Protein AF-A0A915LZH8-F1 (afdb_monomer_lite)

Secondary structure (DSSP, 8-state):
-----PPPPTHHHHHHHHHHHHHHHHHHHHHHHHH-TT--HHHHHHHHHHHHHHHHHHHHS--S---HHHHHHHHHHHHHHHHHHHHHHHHHHHHHHHHHTT--EEETTEEEEEPP--SS--SEEEETTT--EEEGGGGGG--SPPHHHHHTSTT-----SSS----GGGGTTB-TTT--B--SSS-TTT--EE-TTT--EE-TTT-----

Foldseek 3Di:
DDDDDDDDDPVVVLVVLVVVLVVVLVVQVVVVCVVPVPQDPLNSLVSSLVVLVVVLVVLVPPPDDDDVVSVVSNVSSVVVNVVSVVVNVVVVVCVQCVVFVVPFDADLNFGWTWDDPPDPDDIWTAGPQARDTDHPVCRNVDQDHRVNVLCPDPPDDFQPQFQDDDDCVNLVCAAPGNRDHADCPPPQQRDWDQDRRPNGTHTCVVDVPDD

Sequence (211 aa):
MTTTTQQPSSDYFNSEFEHFIQTQISGLILTERENNSELNKEQELIISIDFCKKFLIENSTKKEAESDEMEKRRSQVLAKLVELKLELETHRESLIIGDNTTNIKRIKYHEFVMQSARGTNVYCEVCLICGFRVHDKCIDQVQRQCVSTQIYKTDFSLSLQICPENSLRNQNFRCAECLANISFDEESDKIPRLCDYTGLFYCSRCHWNGK

Radius of gyration: 28.44 Å; chains: 1; bounding box: 61×36×97 Å

Organism: Meloidogyne javanica (NCBI:txid6303)

Structure (mmCIF, N/CA/C/O backbone):
data_AF-A0A915LZH8-F1
#
_entry.id   AF-A0A915LZH8-F1
#
loop_
_atom_site.group_PDB
_atom_site.id
_atom_site.type_symbol
_atom_site.label_atom_id
_atom_site.label_alt_id
_atom_site.label_comp_id
_atom_site.label_asym_id
_atom_site.label_entity_id
_atom_site.label_seq_id
_atom_site.pdbx_PDB_ins_code
_atom_site.Cartn_x
_atom_site.Cartn_y
_atom_site.Cartn_z
_atom_site.occupancy
_atom_site.B_iso_or_equiv
_atom_site.auth_seq_id
_atom_site.auth_comp_id
_atom_site.auth_asym_id
_atom_site.auth_atom_id
_atom_site.pdbx_PDB_model_num
ATOM 1 N N . MET A 1 1 ? 2.973 -8.446 69.598 1.00 36.97 1 MET A N 1
ATOM 2 C CA . MET A 1 1 ? 2.169 -9.108 68.550 1.00 36.97 1 MET A CA 1
ATOM 3 C C . MET A 1 1 ? 1.377 -8.027 67.838 1.00 36.97 1 MET A C 1
ATOM 5 O O . MET A 1 1 ? 0.269 -7.708 68.239 1.00 36.97 1 MET A O 1
ATOM 9 N N . THR A 1 2 ? 2.013 -7.362 66.881 1.00 31.27 2 THR A N 1
ATOM 10 C CA . THR A 1 2 ? 1.416 -6.286 66.086 1.00 31.27 2 THR A CA 1
ATOM 11 C C . THR A 1 2 ? 0.848 -6.902 64.818 1.00 31.27 2 THR A C 1
ATOM 13 O O . THR A 1 2 ? 1.592 -7.409 63.983 1.00 31.27 2 THR A O 1
ATOM 16 N N . THR A 1 3 ? -0.476 -6.917 64.719 1.00 34.94 3 THR A N 1
ATOM 17 C CA . THR A 1 3 ? -1.233 -7.313 63.532 1.00 34.94 3 THR A CA 1
ATOM 18 C C . THR A 1 3 ? -1.021 -6.283 62.427 1.00 34.94 3 THR A C 1
ATOM 20 O O . THR A 1 3 ? -1.513 -5.160 62.518 1.00 34.94 3 THR A O 1
ATOM 23 N N . THR A 1 4 ? -0.269 -6.658 61.395 1.00 30.78 4 THR A N 1
ATOM 24 C CA . THR A 1 4 ? -0.109 -5.864 60.174 1.00 30.78 4 THR A CA 1
ATOM 25 C C . THR A 1 4 ? -1.291 -6.139 59.252 1.00 30.78 4 THR A C 1
ATOM 27 O O . THR A 1 4 ? -1.376 -7.195 58.629 1.00 30.78 4 THR A O 1
ATOM 30 N N . THR A 1 5 ? -2.211 -5.184 59.179 1.00 39.81 5 THR A N 1
ATOM 31 C CA . THR A 1 5 ? -3.277 -5.130 58.178 1.00 39.81 5 THR A CA 1
ATOM 32 C C . THR A 1 5 ? -2.636 -4.899 56.807 1.00 39.81 5 THR A C 1
ATOM 34 O O . THR A 1 5 ? -2.116 -3.818 56.541 1.00 39.81 5 THR A O 1
ATOM 37 N N . GLN A 1 6 ? -2.613 -5.921 55.951 1.00 39.19 6 GLN A N 1
ATOM 38 C CA . GLN A 1 6 ? -2.197 -5.779 54.555 1.00 39.19 6 GLN A CA 1
ATOM 39 C C . GLN A 1 6 ? -3.318 -5.085 53.770 1.00 39.19 6 GLN A C 1
ATOM 41 O O . GLN A 1 6 ? -4.431 -5.602 53.687 1.00 39.19 6 GLN A O 1
ATOM 46 N N . GLN A 1 7 ? -3.032 -3.906 53.213 1.00 39.31 7 GLN A N 1
ATOM 47 C CA . GLN A 1 7 ? -3.870 -3.297 52.177 1.00 39.31 7 GLN A CA 1
ATOM 48 C C . GLN A 1 7 ? -3.759 -4.120 50.877 1.00 39.31 7 GLN A C 1
ATOM 50 O O . GLN A 1 7 ? -2.651 -4.550 50.543 1.00 39.31 7 GLN A O 1
ATOM 55 N N . PRO A 1 8 ? -4.860 -4.334 50.132 1.00 37.44 8 PRO A N 1
ATOM 56 C CA . PRO A 1 8 ? -4.812 -5.030 48.851 1.00 37.44 8 PRO A CA 1
ATOM 57 C C . PRO A 1 8 ? -4.097 -4.193 47.779 1.00 37.44 8 PRO A C 1
ATOM 59 O O . PRO A 1 8 ? -4.218 -2.968 47.742 1.00 37.44 8 PRO A O 1
ATOM 62 N N . SER A 1 9 ? -3.345 -4.876 46.916 1.00 41.62 9 SER A N 1
ATOM 63 C CA . SER A 1 9 ? -2.537 -4.324 45.825 1.00 41.62 9 SER A CA 1
ATOM 64 C C . SER A 1 9 ? -3.379 -3.747 44.673 1.00 41.62 9 SER A C 1
ATOM 66 O O . SER A 1 9 ? -4.489 -4.200 44.395 1.00 41.62 9 SER A O 1
ATOM 68 N N . SER A 1 10 ? -2.820 -2.755 43.969 1.00 49.34 10 SER A N 1
ATOM 69 C CA . SER A 1 10 ? -3.461 -1.966 42.902 1.00 49.34 10 SER A CA 1
ATOM 70 C C . SER A 1 10 ? -3.908 -2.755 41.665 1.00 49.34 10 SER A C 1
ATOM 72 O O . SER A 1 10 ? -4.756 -2.271 40.921 1.00 49.34 10 SER A O 1
ATOM 74 N N . ASP A 1 11 ? -3.382 -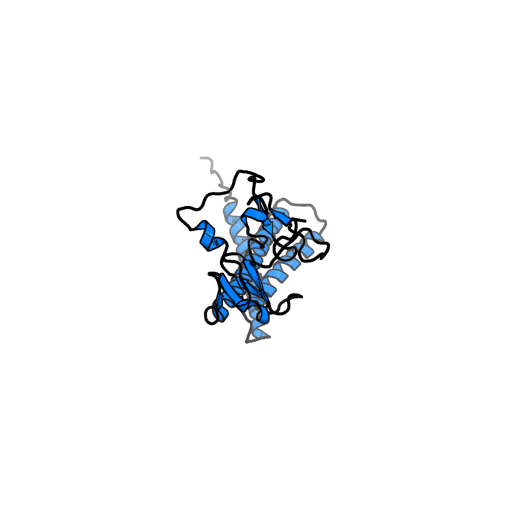3.961 41.446 1.00 51.84 11 ASP A N 1
ATOM 75 C CA . ASP A 1 11 ? -3.741 -4.794 40.288 1.00 51.84 11 ASP A CA 1
ATOM 76 C C . ASP A 1 11 ? -5.129 -5.435 40.415 1.00 51.84 11 ASP A C 1
ATOM 78 O O . ASP A 1 11 ? -5.765 -5.740 39.407 1.00 51.84 11 ASP A O 1
ATOM 82 N N . TYR A 1 12 ? -5.646 -5.582 41.639 1.00 43.75 12 TYR A N 1
ATOM 83 C CA . TYR A 1 12 ? -6.977 -6.146 41.881 1.00 43.75 12 TYR A CA 1
ATOM 84 C C . TYR A 1 12 ? -8.098 -5.236 41.339 1.00 43.75 12 TYR A C 1
ATOM 86 O O . TYR A 1 12 ? -9.072 -5.718 40.762 1.00 43.75 12 TYR A O 1
ATOM 94 N N . PHE A 1 13 ? -7.918 -3.913 41.441 1.00 43.44 13 PHE A N 1
ATOM 95 C CA . PHE A 1 13 ? -8.896 -2.912 40.993 1.00 43.44 13 PHE A CA 1
ATOM 96 C C . PHE A 1 13 ? -8.924 -2.709 39.470 1.00 43.44 13 PHE A C 1
ATOM 98 O O . PHE A 1 13 ? -9.960 -2.322 38.930 1.00 43.44 13 PHE A O 1
ATOM 105 N N . ASN A 1 14 ? -7.828 -3.008 38.759 1.00 56.41 14 ASN A N 1
ATOM 106 C CA . ASN A 1 14 ? -7.779 -2.889 37.297 1.00 56.41 14 ASN A CA 1
ATOM 107 C C . ASN A 1 14 ? -8.743 -3.870 36.603 1.00 56.41 14 ASN A C 1
ATOM 109 O O . ASN A 1 14 ? -9.345 -3.511 35.594 1.00 56.41 14 ASN A O 1
ATOM 113 N N . SER A 1 15 ? -8.967 -5.060 37.175 1.00 68.75 15 SER A N 1
ATOM 114 C CA . SER A 1 15 ? -9.860 -6.065 36.575 1.00 68.75 15 SER A CA 1
ATOM 115 C C . SER A 1 15 ? -11.356 -5.760 36.752 1.00 68.75 15 SER A C 1
ATOM 117 O O . SER A 1 15 ? -12.167 -6.132 35.905 1.00 68.75 15 SER A O 1
ATOM 119 N N . GLU A 1 16 ? -11.744 -5.054 37.821 1.00 79.06 16 GLU A N 1
ATOM 120 C CA . GLU A 1 16 ? -13.158 -4.804 38.134 1.00 79.06 16 GLU A CA 1
ATOM 121 C C . GLU A 1 16 ? -13.781 -3.793 37.162 1.00 79.06 16 GLU A C 1
ATOM 123 O O . GLU A 1 16 ? -14.896 -3.988 36.671 1.00 79.06 16 GLU A O 1
ATOM 128 N N . PHE A 1 17 ? -13.044 -2.729 36.827 1.00 82.25 17 PHE A N 1
ATOM 129 C CA . PHE A 1 17 ? -13.532 -1.726 35.884 1.00 82.25 17 PHE A CA 1
ATOM 130 C C . PHE A 1 17 ? -13.534 -2.237 34.438 1.00 82.25 17 PHE A C 1
ATOM 132 O O . PHE A 1 17 ? -14.485 -1.980 33.701 1.00 82.25 17 PHE A O 1
ATOM 139 N N . GLU A 1 18 ? -12.532 -3.020 34.034 1.00 79.38 18 GLU A N 1
ATOM 140 C CA . GLU A 1 18 ? -12.550 -3.698 32.732 1.00 79.38 18 GLU A CA 1
ATOM 141 C C . GLU A 1 18 ? -13.747 -4.649 32.609 1.00 79.38 18 GLU A C 1
ATOM 143 O O . GLU A 1 18 ? -14.466 -4.617 31.606 1.00 79.38 18 GLU A O 1
ATOM 148 N N . HIS A 1 19 ? -14.030 -5.428 33.657 1.00 83.88 19 HIS A N 1
ATOM 149 C CA . HIS A 1 19 ? -15.206 -6.292 33.707 1.00 83.88 19 HIS A CA 1
ATOM 150 C C . HIS A 1 19 ? -16.513 -5.488 33.623 1.00 83.88 19 HIS A C 1
ATOM 152 O O . HIS A 1 19 ? -17.452 -5.892 32.927 1.00 83.88 19 HIS A O 1
ATOM 158 N N . PHE A 1 20 ? -16.588 -4.331 34.288 1.00 87.44 20 PHE A N 1
ATOM 159 C CA . PHE A 1 20 ? -17.727 -3.419 34.171 1.00 87.44 20 PHE A CA 1
ATOM 160 C C . PHE A 1 20 ? -17.941 -2.968 32.720 1.00 87.44 20 PHE A C 1
ATOM 162 O O . PHE A 1 20 ? -19.051 -3.106 32.203 1.00 87.44 20 PHE A O 1
ATOM 169 N N . ILE A 1 21 ? -16.891 -2.498 32.039 1.00 85.75 21 ILE A N 1
ATOM 170 C CA . ILE A 1 21 ? -16.966 -2.074 30.632 1.00 85.75 21 ILE A CA 1
ATOM 171 C C . ILE A 1 21 ? -17.435 -3.230 29.743 1.00 85.75 21 ILE A C 1
ATOM 173 O O . ILE A 1 21 ? -18.365 -3.058 28.953 1.00 85.75 21 ILE A O 1
ATOM 177 N N . GLN A 1 22 ? -16.865 -4.423 29.921 1.00 85.88 22 GLN A N 1
ATOM 178 C CA . GLN A 1 22 ? -17.243 -5.607 29.150 1.00 85.88 22 GLN A CA 1
ATOM 179 C C . GLN A 1 22 ? -18.713 -5.996 29.371 1.00 85.88 22 GLN A C 1
ATOM 181 O O . GLN A 1 22 ? -19.413 -6.350 28.420 1.00 85.88 22 GLN A O 1
ATOM 186 N N . THR A 1 23 ? -19.202 -5.892 30.608 1.00 88.25 23 THR A N 1
ATOM 187 C CA . THR A 1 23 ? -20.597 -6.192 30.961 1.00 88.25 23 THR A CA 1
ATOM 188 C C . THR A 1 23 ? -21.561 -5.192 30.320 1.00 88.25 23 THR A C 1
ATOM 190 O O . THR A 1 23 ? -22.571 -5.602 29.750 1.00 88.25 23 THR A O 1
ATOM 193 N N . GLN A 1 24 ? -21.242 -3.892 30.355 1.00 89.81 24 GLN A N 1
ATOM 194 C CA . GLN A 1 24 ? -22.064 -2.849 29.726 1.00 89.81 24 GLN A CA 1
ATOM 195 C C . GLN A 1 24 ? -22.134 -3.022 28.205 1.00 89.81 24 GLN A C 1
ATOM 197 O O . GLN A 1 24 ? -23.223 -2.996 27.632 1.00 89.81 24 GLN A O 1
ATOM 202 N N . ILE A 1 25 ? -20.990 -3.266 27.560 1.00 89.00 25 ILE A N 1
ATOM 203 C CA . ILE A 1 25 ? -20.925 -3.536 26.118 1.00 89.00 25 ILE A CA 1
ATOM 204 C C . ILE A 1 25 ? -21.767 -4.770 25.768 1.00 89.00 25 ILE A C 1
ATOM 206 O O . ILE A 1 25 ? -22.584 -4.719 24.851 1.00 89.00 25 ILE A O 1
ATOM 210 N N . SER A 1 26 ? -21.623 -5.856 26.531 1.00 87.06 26 SER A N 1
ATOM 211 C CA . SER A 1 26 ? -22.375 -7.095 26.293 1.00 87.06 26 SER A CA 1
ATOM 212 C C . SER A 1 26 ? -23.885 -6.890 26.449 1.00 87.06 26 SER A C 1
ATOM 214 O O . SER A 1 26 ? -24.654 -7.392 25.634 1.00 87.06 26 SER A O 1
ATOM 216 N N . GLY A 1 27 ? -24.322 -6.116 27.448 1.00 86.94 27 GLY A N 1
ATOM 217 C CA . GLY A 1 27 ? -25.737 -5.778 27.634 1.00 86.94 27 GLY A CA 1
ATOM 218 C C . GLY A 1 27 ? -26.319 -4.970 26.470 1.00 86.94 27 GLY A C 1
ATOM 219 O O . GLY A 1 27 ? -27.422 -5.266 26.005 1.00 86.94 27 GLY A O 1
ATOM 220 N N . LEU A 1 28 ? -25.561 -3.998 25.947 1.00 87.94 28 LEU A N 1
ATOM 221 C CA . LEU A 1 28 ? -25.963 -3.218 24.770 1.00 87.94 28 LEU A CA 1
ATOM 222 C C . LEU A 1 28 ? -26.093 -4.099 23.525 1.00 87.94 28 LEU A C 1
ATOM 224 O O . LEU A 1 28 ? -27.087 -4.000 22.812 1.00 87.94 28 LEU A O 1
ATOM 228 N N . ILE A 1 29 ? -25.133 -4.999 23.294 1.00 87.38 29 ILE A N 1
ATOM 229 C CA . ILE A 1 29 ? -25.179 -5.941 22.166 1.00 87.38 29 ILE A CA 1
ATOM 230 C C . ILE A 1 29 ? -26.395 -6.870 22.274 1.00 87.38 29 ILE A C 1
ATOM 232 O O . ILE A 1 29 ? -27.069 -7.102 21.275 1.00 87.38 29 ILE A O 1
ATOM 236 N N . LEU A 1 30 ? -26.706 -7.384 23.469 1.00 85.88 30 LEU A N 1
ATOM 237 C CA . LEU A 1 30 ? -27.885 -8.233 23.680 1.00 85.88 30 LEU A CA 1
ATOM 238 C C . LEU A 1 30 ? -29.187 -7.489 23.369 1.00 85.88 30 LEU A C 1
ATOM 240 O O . LEU A 1 30 ? -30.030 -8.024 22.658 1.00 85.88 30 LEU A O 1
ATOM 244 N N . THR A 1 31 ? -29.308 -6.242 23.827 1.00 84.81 31 THR A N 1
ATOM 245 C CA . THR A 1 31 ? -30.488 -5.401 23.559 1.00 84.81 31 THR A CA 1
ATOM 246 C C . THR A 1 31 ? -30.649 -5.138 22.060 1.00 84.81 31 THR A C 1
ATOM 248 O O . THR A 1 31 ? -31.745 -5.216 21.512 1.00 84.81 31 THR A O 1
ATOM 251 N N . GLU A 1 32 ? -29.547 -4.867 21.360 1.00 84.00 32 GLU A N 1
ATOM 252 C CA . GLU A 1 32 ? -29.572 -4.664 19.910 1.00 84.00 32 GLU A CA 1
ATOM 253 C C . GLU A 1 32 ? -29.875 -5.953 19.138 1.00 84.00 32 GLU A C 1
ATOM 255 O O . GLU A 1 32 ? -30.559 -5.895 18.119 1.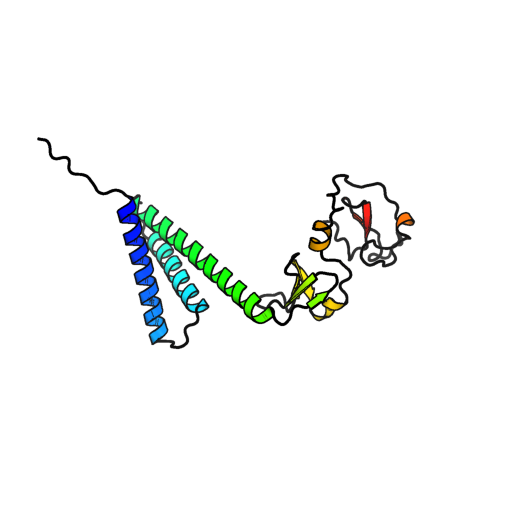00 84.00 32 GLU A O 1
ATOM 260 N N . ARG A 1 33 ? -29.455 -7.124 19.634 1.00 82.75 33 ARG A N 1
ATOM 261 C CA . ARG A 1 33 ? -29.828 -8.424 19.050 1.00 82.75 33 ARG A CA 1
ATOM 262 C C . ARG A 1 33 ? -31.311 -8.753 19.221 1.00 82.75 33 ARG A C 1
ATOM 264 O O . ARG A 1 33 ? -31.882 -9.400 18.347 1.00 82.75 33 ARG A O 1
ATOM 271 N N . GLU A 1 34 ? -31.938 -8.316 20.313 1.00 82.06 34 GLU A N 1
ATOM 272 C CA . GLU A 1 34 ? -33.393 -8.443 20.499 1.00 82.06 34 GLU A CA 1
ATOM 273 C C . GLU A 1 34 ? -34.168 -7.596 19.479 1.00 82.06 34 GLU A C 1
ATOM 275 O O . GLU A 1 34 ? -35.217 -8.022 18.996 1.00 82.06 34 GLU A O 1
ATOM 280 N N . ASN A 1 35 ? -33.626 -6.435 19.100 1.00 79.06 35 ASN A N 1
ATOM 281 C CA . ASN A 1 35 ? -34.214 -5.557 18.086 1.00 79.06 35 ASN A CA 1
ATOM 282 C C . ASN A 1 35 ? -33.859 -5.969 16.644 1.00 79.06 35 ASN A C 1
ATOM 284 O O . ASN A 1 35 ? -34.651 -5.738 15.732 1.00 79.06 35 ASN A O 1
ATOM 288 N N . ASN A 1 36 ? -32.687 -6.575 16.432 1.00 80.00 36 ASN A N 1
ATOM 289 C CA . ASN A 1 36 ? -32.162 -7.002 15.136 1.00 80.00 36 ASN A CA 1
ATOM 290 C C . ASN A 1 36 ? -31.510 -8.389 15.249 1.00 80.00 36 ASN A C 1
ATOM 292 O O . ASN A 1 36 ? -30.336 -8.525 15.597 1.00 80.00 36 ASN A O 1
ATOM 296 N N . SER A 1 37 ? -32.251 -9.432 14.879 1.00 72.69 37 SER A N 1
ATOM 297 C CA . SER A 1 37 ? -31.814 -10.831 14.994 1.00 72.69 37 SER A CA 1
ATOM 298 C C . SER A 1 37 ? -30.651 -11.235 14.067 1.00 72.69 37 SER A C 1
ATOM 300 O O . SER A 1 37 ? -30.053 -12.286 14.278 1.00 72.69 37 SER A O 1
ATOM 302 N N . GLU A 1 38 ? -30.294 -10.409 13.078 1.00 78.44 38 GLU A N 1
ATOM 303 C CA . GLU A 1 38 ? -29.151 -10.610 12.164 1.00 78.44 38 GLU A CA 1
ATOM 304 C C . GLU A 1 38 ? -28.008 -9.609 12.418 1.00 78.44 38 GLU A C 1
ATOM 306 O O . GLU A 1 38 ? -27.427 -9.045 11.490 1.00 78.44 38 GLU A O 1
ATOM 311 N N . LEU A 1 39 ? -27.687 -9.342 13.685 1.00 80.75 39 LEU A N 1
ATOM 312 C CA . LEU A 1 39 ? -26.583 -8.448 14.027 1.00 80.75 39 LEU A CA 1
ATOM 313 C C . LEU A 1 39 ? -25.235 -9.070 13.617 1.00 80.75 39 LEU A C 1
ATOM 315 O O . LEU A 1 39 ? -24.843 -10.128 14.111 1.00 80.75 39 LEU A O 1
ATOM 319 N N . ASN A 1 40 ? -24.524 -8.416 12.700 1.00 84.75 40 ASN A N 1
ATOM 320 C CA . ASN A 1 40 ? -23.240 -8.896 12.194 1.00 84.75 40 ASN A CA 1
ATOM 321 C C . ASN A 1 40 ? -22.077 -8.468 13.111 1.00 84.75 40 ASN A C 1
ATOM 323 O O . ASN A 1 40 ? -22.157 -7.440 13.788 1.00 84.75 40 ASN A O 1
ATOM 327 N N . LYS A 1 41 ? -20.947 -9.191 13.079 1.00 84.88 41 LYS A N 1
ATOM 328 C CA . LYS A 1 41 ? -19.769 -8.893 13.922 1.00 84.88 41 LYS A CA 1
ATOM 329 C C . LYS A 1 41 ? -19.253 -7.456 13.729 1.00 84.88 41 LYS A C 1
ATOM 331 O O . LYS A 1 41 ? -18.877 -6.800 14.697 1.00 84.88 41 LYS A O 1
ATOM 336 N N . GLU A 1 42 ? -19.284 -6.929 12.499 1.00 87.06 42 GLU A N 1
ATOM 337 C CA . GLU A 1 42 ? -18.942 -5.522 12.221 1.00 87.06 42 GLU A CA 1
ATOM 338 C C . GLU A 1 42 ? -19.846 -4.543 12.999 1.00 87.06 42 GLU A C 1
ATOM 340 O O . GLU A 1 42 ? -19.360 -3.548 13.535 1.00 87.06 42 GLU A O 1
ATOM 345 N N . GLN A 1 43 ? -21.146 -4.833 13.111 1.00 85.50 43 GLN A N 1
ATOM 346 C CA . GLN A 1 43 ? -22.104 -3.981 13.822 1.00 85.50 43 GLN A CA 1
ATOM 347 C C . GLN A 1 43 ? -21.888 -4.028 15.340 1.00 85.50 43 GLN A C 1
ATOM 349 O O . GLN A 1 43 ? -21.932 -2.985 15.990 1.00 85.50 43 GLN A O 1
ATOM 354 N N . GLU A 1 44 ? -21.569 -5.197 15.901 1.00 89.31 44 GLU A N 1
ATOM 355 C CA . GLU A 1 44 ? -21.235 -5.350 17.327 1.00 89.31 44 GLU A CA 1
ATOM 356 C C . GLU A 1 44 ? -20.010 -4.518 17.726 1.00 89.31 44 GLU A C 1
ATOM 358 O O . GLU A 1 44 ? -20.015 -3.826 18.751 1.00 89.31 44 GLU A O 1
ATOM 363 N N . LEU A 1 45 ? -18.974 -4.527 16.884 1.00 89.81 45 LEU A N 1
ATOM 364 C CA . LEU A 1 45 ? -17.772 -3.721 17.091 1.00 89.81 45 LEU A CA 1
ATOM 365 C C . LEU A 1 45 ? -18.080 -2.220 17.011 1.00 89.81 45 LEU A C 1
ATOM 367 O O . LEU A 1 45 ? -17.583 -1.452 17.834 1.00 89.81 45 LEU A O 1
ATOM 371 N N . ILE A 1 46 ? -18.939 -1.792 16.079 1.00 89.94 46 ILE A N 1
ATOM 372 C CA . ILE A 1 46 ? -19.369 -0.387 15.969 1.00 89.94 46 ILE A CA 1
ATOM 373 C C . ILE A 1 46 ? -20.129 0.058 17.226 1.00 89.94 46 ILE A C 1
ATOM 375 O O . ILE A 1 46 ? -19.809 1.113 17.778 1.00 89.94 46 ILE A O 1
ATOM 379 N N . ILE A 1 47 ? -21.073 -0.752 17.716 1.00 90.81 47 ILE A N 1
ATOM 380 C CA . ILE A 1 47 ? -21.826 -0.474 18.953 1.00 90.81 47 ILE A CA 1
ATOM 381 C C . ILE A 1 47 ? -20.866 -0.326 20.140 1.00 90.81 47 ILE A C 1
ATOM 383 O O . ILE A 1 47 ? -20.952 0.639 20.904 1.00 90.81 47 ILE A O 1
ATOM 387 N N . SER A 1 48 ? -19.905 -1.244 20.256 1.00 90.81 48 SER A N 1
ATOM 388 C CA . SER A 1 48 ? -18.891 -1.238 21.317 1.00 90.81 48 SER A CA 1
ATOM 389 C C . SER A 1 48 ? -18.014 0.021 21.267 1.00 90.81 48 SER A C 1
ATOM 391 O O . SER A 1 48 ? -17.774 0.670 22.287 1.00 90.81 48 SER A O 1
ATOM 393 N N . ILE A 1 49 ? -17.576 0.418 20.069 1.00 91.81 49 ILE A N 1
ATOM 394 C CA . ILE A 1 49 ? -16.790 1.639 19.840 1.00 91.81 49 ILE A CA 1
ATOM 395 C C . ILE A 1 49 ? -17.589 2.887 20.223 1.00 91.81 49 ILE A C 1
ATOM 397 O O . ILE A 1 49 ? -17.046 3.807 20.844 1.00 91.81 49 ILE A O 1
ATOM 401 N N . ASP A 1 50 ? -18.864 2.946 19.848 1.00 91.81 50 ASP A N 1
ATOM 402 C CA . ASP A 1 50 ? -19.709 4.101 20.133 1.00 91.81 50 ASP A CA 1
ATOM 403 C C . ASP A 1 50 ? -20.031 4.227 21.623 1.00 91.81 50 ASP A C 1
ATOM 405 O O . ASP A 1 50 ? -20.062 5.350 22.133 1.00 91.81 50 ASP A O 1
ATOM 409 N N . PHE A 1 51 ? -20.158 3.113 22.349 1.00 92.75 51 PHE A N 1
ATOM 410 C CA . PHE A 1 51 ? -20.207 3.127 23.811 1.00 92.75 51 PHE A CA 1
ATOM 411 C C . PHE A 1 51 ? -18.947 3.767 24.412 1.00 92.75 51 PHE A C 1
ATOM 413 O O . PHE A 1 51 ? -19.051 4.729 25.176 1.00 92.75 51 PHE A O 1
ATOM 420 N N . CYS A 1 52 ? -17.753 3.305 24.022 1.00 90.75 52 CYS A N 1
ATOM 421 C CA . CYS A 1 52 ? -16.495 3.852 24.539 1.00 90.75 52 CYS A CA 1
ATOM 422 C C . CYS A 1 52 ? -16.339 5.352 24.231 1.00 90.75 52 CYS A C 1
ATOM 424 O O . CYS A 1 52 ? -15.919 6.121 25.097 1.00 90.75 52 CYS A O 1
ATOM 426 N N . LYS A 1 53 ? -16.714 5.801 23.024 1.00 91.62 53 LYS A N 1
ATOM 427 C CA . LYS A 1 53 ? -16.703 7.232 22.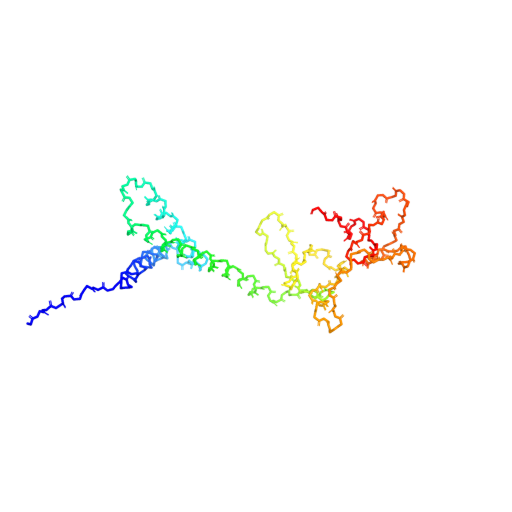667 1.00 91.62 53 LYS A CA 1
ATOM 428 C C . LYS A 1 53 ? -17.658 8.047 23.539 1.00 91.62 53 LYS A C 1
ATOM 430 O O . LYS A 1 53 ? -17.248 9.083 24.058 1.00 91.62 53 LYS A O 1
ATOM 435 N N . LYS A 1 54 ? -18.908 7.595 23.699 1.00 90.69 54 LYS A N 1
ATOM 436 C CA . LYS A 1 54 ? -19.915 8.278 24.530 1.00 90.69 54 LYS A CA 1
ATOM 437 C C . LYS A 1 54 ? -19.435 8.399 25.972 1.00 90.69 54 LYS A C 1
ATOM 439 O O . LYS A 1 54 ? -19.435 9.501 26.514 1.00 90.69 54 LYS A O 1
ATOM 444 N N . PHE A 1 55 ? -18.905 7.312 26.535 1.00 88.38 55 PHE A N 1
ATOM 445 C CA . PHE A 1 55 ? -18.350 7.304 27.885 1.00 88.38 55 PHE A CA 1
ATOM 446 C C . PHE A 1 55 ? -17.230 8.341 28.056 1.00 88.38 55 PHE A C 1
ATOM 448 O O . PHE A 1 55 ? -17.218 9.092 29.030 1.00 88.38 55 PHE A O 1
ATOM 455 N N . LEU A 1 56 ? -16.295 8.432 27.106 1.00 87.75 56 LEU A N 1
ATOM 456 C CA . LEU A 1 56 ? -15.208 9.414 27.174 1.00 87.75 56 LEU A CA 1
ATOM 457 C C . LEU A 1 56 ? -15.712 10.859 27.069 1.00 87.75 56 LEU A C 1
ATOM 459 O O . LEU A 1 56 ? -15.195 11.730 27.769 1.00 87.75 56 LEU A O 1
ATOM 463 N N . ILE A 1 57 ? -16.724 11.118 26.236 1.00 87.12 57 ILE A N 1
ATOM 464 C CA . ILE A 1 57 ? -17.312 12.455 26.072 1.00 87.12 57 ILE A CA 1
ATOM 465 C C . ILE A 1 57 ? -18.043 12.878 27.350 1.00 87.12 57 ILE A C 1
ATOM 467 O O . ILE A 1 57 ? -17.748 13.942 27.893 1.00 87.12 57 ILE A O 1
ATOM 471 N N . GLU A 1 58 ? -18.928 12.038 27.882 1.00 84.56 58 GLU A N 1
ATOM 472 C CA . GLU A 1 58 ? -19.722 12.342 29.082 1.00 84.56 58 GLU A CA 1
ATOM 473 C C . GLU A 1 58 ? -18.853 12.581 30.324 1.00 84.56 58 GLU A C 1
ATOM 475 O O . GLU A 1 58 ? -19.168 13.432 31.162 1.00 84.56 58 GLU A O 1
ATOM 480 N N . ASN A 1 59 ? -17.729 11.868 30.433 1.00 75.94 59 ASN A N 1
ATOM 481 C CA . ASN A 1 59 ? -16.766 12.053 31.519 1.00 75.94 59 ASN A CA 1
ATOM 482 C C . ASN A 1 59 ? -15.759 13.188 31.254 1.00 75.94 59 ASN A C 1
ATOM 484 O O . ASN A 1 59 ? -15.053 13.598 32.169 1.00 75.94 59 ASN A O 1
ATOM 488 N N . SER A 1 60 ? -15.698 13.738 30.035 1.00 72.69 60 SER A N 1
ATOM 489 C CA . SER A 1 60 ? -14.916 14.947 29.727 1.00 72.69 60 SER A CA 1
ATOM 490 C C . SER A 1 60 ? -15.630 16.246 30.095 1.00 72.69 60 SER A C 1
ATOM 492 O O . SER A 1 60 ? -14.979 17.236 30.417 1.00 72.69 60 SER A O 1
ATOM 494 N N . THR A 1 61 ? -16.963 16.240 30.086 1.00 66.06 61 THR A N 1
ATOM 495 C CA . THR A 1 61 ? -17.788 17.426 30.352 1.00 66.06 61 THR A CA 1
ATOM 496 C C . THR A 1 61 ? -18.042 17.681 31.838 1.00 66.06 61 THR A C 1
ATOM 498 O O . THR A 1 61 ? -18.437 18.786 32.212 1.00 66.06 61 THR A O 1
ATOM 501 N N . LYS A 1 62 ? -17.806 16.686 32.700 1.00 64.25 62 LYS A N 1
ATOM 502 C CA . LYS A 1 62 ? -17.948 16.811 34.156 1.00 64.25 62 LYS A CA 1
ATOM 503 C C . LYS A 1 62 ? -16.689 17.467 34.736 1.00 64.25 62 LYS A C 1
ATOM 505 O O . LYS A 1 62 ? -15.715 16.792 35.036 1.00 64.25 62 LYS A O 1
ATOM 510 N N . LYS A 1 63 ? -16.714 18.799 34.866 1.00 52.78 63 LYS A N 1
ATOM 511 C CA . LYS A 1 63 ? -15.687 19.638 35.524 1.00 52.78 63 LYS A CA 1
ATOM 512 C C . LYS A 1 63 ? -15.672 19.470 37.056 1.00 52.78 63 LYS A C 1
ATOM 514 O O . LYS A 1 63 ? -15.683 20.459 37.786 1.00 52.78 63 LYS A O 1
ATOM 519 N N . GLU A 1 64 ? -15.698 18.245 37.559 1.00 53.72 64 GLU A N 1
ATOM 520 C CA . GLU A 1 64 ? -15.478 17.982 38.984 1.00 53.72 64 GLU A CA 1
ATOM 521 C C . GLU A 1 64 ? -14.074 17.406 39.159 1.00 53.72 64 GLU A C 1
ATOM 523 O O . GLU A 1 64 ? -13.598 16.684 38.288 1.00 53.72 64 GLU A O 1
ATOM 528 N N . ALA A 1 65 ? -13.406 17.828 40.238 1.00 52.28 65 ALA A N 1
ATOM 529 C CA . ALA A 1 65 ? -11.977 17.673 40.509 1.00 52.28 65 ALA A CA 1
ATOM 530 C C . ALA A 1 65 ? -11.368 16.379 39.938 1.00 52.28 65 ALA A C 1
ATOM 532 O O . ALA A 1 65 ? -11.817 15.282 40.267 1.00 52.28 65 ALA A O 1
ATOM 533 N N . GLU A 1 66 ? -10.338 16.532 39.099 1.00 56.78 66 GL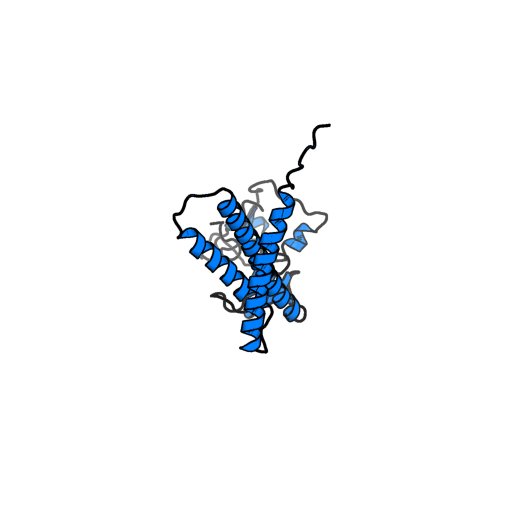U A N 1
ATOM 534 C CA . GLU A 1 66 ? -9.530 15.443 38.545 1.00 56.78 66 GLU A CA 1
ATOM 535 C C . GLU A 1 66 ? -8.973 14.586 39.689 1.00 56.78 66 GLU A C 1
ATOM 537 O O . GLU A 1 66 ? -7.964 14.907 40.307 1.00 56.78 66 GLU A O 1
ATOM 542 N N . SER A 1 67 ? -9.686 13.512 40.024 1.00 66.69 67 SER A N 1
ATOM 543 C CA . SER A 1 67 ? -9.148 12.450 40.867 1.00 66.69 67 SER A CA 1
ATOM 544 C C . SER A 1 67 ? -8.312 11.522 39.990 1.00 66.69 67 SER A C 1
ATOM 546 O O . SER A 1 67 ? -8.778 11.134 38.914 1.00 66.69 67 SER A O 1
ATOM 548 N N . ASP A 1 68 ? -7.138 11.111 40.471 1.00 75.62 68 ASP A N 1
ATOM 549 C CA . ASP A 1 68 ? -6.249 10.148 39.798 1.00 75.62 68 ASP A CA 1
ATOM 550 C C . ASP A 1 68 ? -6.998 8.884 39.322 1.00 75.62 68 ASP A C 1
ATOM 552 O O . ASP A 1 68 ? -6.674 8.284 38.299 1.00 75.62 68 ASP A O 1
ATOM 556 N N . GLU A 1 69 ? -8.055 8.487 40.035 1.00 79.00 69 GLU A N 1
ATOM 557 C CA . GLU A 1 69 ? -8.909 7.348 39.688 1.00 79.00 69 GLU A CA 1
ATOM 558 C C . GLU A 1 69 ? -9.762 7.574 38.430 1.00 79.00 69 GLU A C 1
ATOM 560 O O . GLU A 1 69 ? -9.975 6.652 37.639 1.00 79.00 69 GLU A O 1
ATOM 565 N N . MET A 1 70 ? -10.240 8.797 38.195 1.00 78.25 70 MET A N 1
ATOM 566 C CA . MET A 1 70 ? -10.991 9.121 36.980 1.00 78.25 70 MET A CA 1
ATOM 567 C C . MET A 1 70 ? -10.078 9.117 35.753 1.00 78.25 70 MET A C 1
ATOM 569 O O . MET A 1 70 ? -10.478 8.634 34.691 1.00 78.25 70 MET A O 1
ATOM 573 N N . GLU A 1 71 ? -8.845 9.601 35.894 1.00 81.69 71 GLU A N 1
ATOM 574 C CA . GLU A 1 71 ? -7.858 9.578 34.816 1.00 81.69 71 GLU A CA 1
ATOM 575 C C . GLU A 1 71 ? -7.462 8.142 34.441 1.00 81.69 71 GLU A C 1
ATOM 577 O O . GLU A 1 71 ? -7.470 7.790 33.256 1.00 81.69 71 GLU A O 1
ATOM 582 N N . LYS A 1 72 ? -7.254 7.262 35.433 1.00 83.19 72 LYS A N 1
ATOM 583 C CA . LYS A 1 72 ? -7.034 5.822 35.198 1.00 83.19 72 LYS A CA 1
ATOM 584 C C . LYS A 1 72 ? -8.185 5.175 34.427 1.00 83.19 72 LYS A C 1
ATOM 586 O O . LYS A 1 72 ? -7.941 4.498 33.428 1.00 83.19 72 LYS A O 1
ATOM 591 N N . ARG A 1 73 ? -9.439 5.435 34.820 1.00 84.88 73 ARG A N 1
ATOM 592 C CA . ARG A 1 73 ? -10.626 4.916 34.110 1.00 84.88 73 ARG A CA 1
ATOM 593 C C . ARG A 1 73 ? -10.690 5.403 32.665 1.00 84.88 73 ARG A C 1
ATOM 595 O O . ARG A 1 73 ? -11.009 4.629 31.766 1.00 84.88 73 ARG A O 1
ATOM 602 N N . ARG A 1 74 ? -10.361 6.674 32.408 1.00 84.06 74 ARG A N 1
ATOM 603 C CA . ARG A 1 74 ? -10.302 7.218 31.039 1.00 84.06 74 ARG A CA 1
ATOM 604 C C . ARG A 1 74 ? -9.221 6.537 30.212 1.00 84.06 74 ARG A C 1
ATOM 606 O O . ARG A 1 74 ? -9.487 6.191 29.065 1.00 84.06 74 ARG A O 1
ATOM 613 N N . SER A 1 75 ? -8.046 6.312 30.795 1.00 85.81 75 SER A N 1
ATOM 614 C CA . SER A 1 75 ? -6.948 5.589 30.148 1.00 85.81 75 SER A CA 1
ATOM 615 C C . SER A 1 75 ? -7.352 4.156 29.772 1.00 85.81 75 SER A C 1
ATOM 617 O O . SER A 1 75 ? -7.137 3.734 28.638 1.00 85.81 75 SER A O 1
ATOM 619 N N . GLN A 1 76 ? -8.052 3.445 30.662 1.00 87.31 76 GLN A N 1
ATOM 620 C CA . GLN A 1 76 ? -8.569 2.095 30.396 1.00 87.31 76 GLN A CA 1
ATOM 621 C C . GLN A 1 76 ? -9.612 2.073 29.267 1.00 87.31 76 GLN A C 1
ATOM 623 O O . GLN A 1 76 ? -9.522 1.252 28.354 1.00 87.31 76 GLN A O 1
ATOM 628 N N . VAL A 1 77 ? -10.571 3.009 29.258 1.00 88.81 77 VAL A N 1
ATOM 629 C CA . VAL A 1 77 ? -11.554 3.098 28.159 1.00 88.81 77 VAL A CA 1
ATOM 630 C C . VAL A 1 77 ? -10.892 3.495 26.839 1.00 88.81 77 VAL A C 1
ATOM 632 O O . VAL A 1 77 ? -11.288 2.996 25.787 1.00 88.81 77 VAL A O 1
ATOM 635 N N . LEU A 1 78 ? -9.870 4.355 26.868 1.00 88.38 78 LEU A N 1
ATOM 636 C CA . LEU A 1 78 ? -9.078 4.690 25.682 1.00 88.38 78 LEU A CA 1
ATOM 637 C C . LEU A 1 78 ? -8.331 3.470 25.139 1.00 88.38 78 LEU A C 1
ATOM 639 O O . LEU A 1 78 ? -8.385 3.228 23.934 1.00 88.38 78 LEU A O 1
ATOM 643 N N . ALA A 1 79 ? -7.690 2.683 26.005 1.00 88.12 79 ALA A N 1
ATOM 644 C CA . ALA A 1 79 ? -7.035 1.439 25.611 1.00 88.12 79 ALA A CA 1
ATOM 645 C C . ALA A 1 79 ? -8.036 0.477 24.955 1.00 88.12 79 ALA A C 1
ATOM 647 O O . ALA A 1 79 ? -7.788 -0.003 23.846 1.00 88.12 79 ALA A O 1
ATOM 648 N N . LYS A 1 80 ? -9.219 0.296 25.561 1.00 89.56 80 LYS A N 1
ATOM 649 C CA . LYS A 1 80 ? -10.271 -0.559 24.995 1.00 89.56 80 LYS A CA 1
ATOM 650 C C . LYS A 1 80 ? -10.815 -0.032 23.666 1.00 89.56 80 LYS A C 1
ATOM 652 O O . LYS A 1 80 ? -11.059 -0.805 22.746 1.00 89.56 80 LYS A O 1
ATOM 657 N N . LEU A 1 81 ? -10.966 1.285 23.521 1.00 91.06 81 LEU A N 1
ATOM 658 C CA . LEU A 1 81 ? -11.377 1.912 22.263 1.00 91.06 81 LEU A CA 1
ATOM 659 C C . LEU A 1 81 ? -10.364 1.651 21.140 1.00 91.06 81 LEU A C 1
ATOM 661 O O . LEU A 1 81 ? -10.766 1.423 19.998 1.00 91.06 81 LEU A O 1
ATOM 665 N N . VAL A 1 82 ? -9.065 1.716 21.442 1.00 91.06 82 VAL A N 1
ATOM 666 C CA . VAL A 1 82 ? -8.003 1.416 20.471 1.00 91.06 82 VAL A CA 1
ATOM 667 C C . VAL A 1 82 ? -8.039 -0.059 20.081 1.00 91.06 82 VAL A C 1
ATOM 669 O O . VAL A 1 82 ? -8.018 -0.356 18.889 1.00 91.06 82 VAL A O 1
ATOM 672 N N . GLU A 1 83 ? -8.168 -0.961 21.054 1.00 90.69 83 GLU A N 1
ATOM 673 C CA . GLU A 1 83 ? -8.305 -2.404 20.822 1.00 90.69 83 GLU A CA 1
ATOM 674 C C . GLU A 1 83 ? -9.501 -2.720 19.908 1.00 90.69 83 GLU A C 1
ATOM 676 O O . GLU A 1 83 ? -9.335 -3.368 18.878 1.00 90.69 83 GLU A O 1
ATOM 681 N N . LEU A 1 84 ? -10.687 -2.183 20.216 1.00 90.25 84 LEU A N 1
ATOM 682 C CA . LEU A 1 84 ? -11.905 -2.400 19.425 1.00 90.25 84 LEU A CA 1
ATOM 683 C C . LEU A 1 84 ? -11.793 -1.839 18.001 1.00 90.25 84 LEU A C 1
ATOM 685 O O . LEU A 1 84 ? -12.295 -2.440 17.052 1.00 90.25 84 LEU A O 1
ATOM 689 N N . LYS A 1 85 ? -11.133 -0.686 17.828 1.00 91.12 85 LYS A N 1
ATOM 690 C CA . LYS A 1 85 ? -10.862 -0.127 16.495 1.00 91.12 85 LYS A CA 1
ATOM 691 C C . LYS A 1 85 ? -9.904 -1.004 15.700 1.00 91.12 85 LYS A C 1
ATOM 693 O O . LYS A 1 85 ? -10.128 -1.191 14.509 1.00 91.12 85 LYS A O 1
ATOM 698 N N . LEU A 1 86 ? -8.861 -1.522 16.343 1.00 89.06 86 LEU A N 1
ATOM 699 C CA . LEU A 1 86 ? -7.933 -2.441 15.697 1.00 89.06 86 LEU A CA 1
ATOM 700 C C . LEU A 1 86 ? -8.661 -3.722 15.274 1.00 89.06 86 LEU A C 1
ATOM 702 O O . LEU A 1 86 ? -8.537 -4.126 14.124 1.00 89.06 86 LEU A O 1
ATOM 706 N N . GLU A 1 87 ? -9.488 -4.299 16.151 1.00 90.25 87 GLU A N 1
ATOM 707 C CA . GLU A 1 87 ? -10.280 -5.490 15.826 1.00 90.25 87 GLU A CA 1
ATOM 708 C C . GLU A 1 87 ? -11.251 -5.241 14.660 1.00 90.25 87 GLU A C 1
ATOM 710 O O . GLU A 1 87 ? -11.394 -6.101 13.791 1.00 90.25 87 GLU A O 1
ATOM 715 N N . LEU A 1 88 ? -11.881 -4.062 14.593 1.00 89.06 88 LEU A N 1
ATOM 716 C CA . LEU A 1 88 ? -12.750 -3.679 13.477 1.00 89.06 88 LEU A CA 1
ATOM 717 C C . LEU A 1 88 ? -11.996 -3.637 12.145 1.00 89.06 88 LEU A C 1
ATOM 719 O O . LEU A 1 88 ? -12.490 -4.170 11.150 1.00 89.06 88 LEU A O 1
ATOM 723 N N . GLU A 1 89 ? -10.810 -3.033 12.118 1.00 82.69 89 GLU A N 1
ATOM 724 C CA . GLU A 1 89 ? -9.996 -2.982 10.902 1.00 82.69 89 GLU A CA 1
ATOM 725 C C . GLU A 1 89 ? -9.484 -4.377 10.518 1.00 82.69 89 GLU A C 1
ATOM 727 O O . GLU A 1 89 ? -9.648 -4.782 9.370 1.00 82.69 89 GLU A O 1
ATOM 732 N N . THR A 1 90 ? -9.009 -5.183 11.473 1.00 83.06 90 THR A N 1
ATOM 733 C CA . THR A 1 90 ? -8.605 -6.576 11.211 1.00 83.06 90 THR A CA 1
ATOM 734 C C . THR A 1 90 ? -9.769 -7.435 10.710 1.00 83.06 90 THR A C 1
ATOM 736 O O . THR A 1 90 ? -9.594 -8.266 9.816 1.00 83.06 90 THR A O 1
ATOM 739 N N . HIS A 1 91 ? -10.978 -7.246 11.246 1.00 83.12 91 HIS A N 1
ATOM 740 C CA . HIS A 1 91 ? -12.169 -7.951 10.775 1.00 83.12 91 HIS A CA 1
ATOM 741 C C . HIS A 1 91 ? -12.522 -7.550 9.337 1.00 83.12 91 HIS A C 1
ATOM 743 O O . HIS A 1 91 ? -12.781 -8.421 8.508 1.00 83.12 91 HIS A O 1
ATOM 749 N N . ARG A 1 92 ? -12.457 -6.255 9.007 1.00 80.56 92 ARG A N 1
ATOM 750 C CA . ARG A 1 92 ? -12.661 -5.757 7.637 1.00 80.56 92 ARG A CA 1
ATOM 751 C C . ARG A 1 92 ? -11.609 -6.285 6.667 1.00 80.56 92 ARG A C 1
ATOM 753 O O . ARG A 1 92 ? -11.965 -6.734 5.581 1.00 80.56 92 ARG A O 1
ATOM 760 N N . GLU A 1 93 ? -10.340 -6.282 7.060 1.00 72.12 93 GLU A N 1
ATOM 761 C CA . GLU A 1 93 ? -9.247 -6.873 6.281 1.00 72.12 93 GLU A CA 1
ATOM 762 C C . GLU A 1 93 ? -9.462 -8.373 6.057 1.00 72.12 93 GLU A C 1
ATOM 764 O O . GLU A 1 93 ? -9.292 -8.865 4.942 1.00 72.12 93 GLU A O 1
ATOM 769 N N . SER A 1 94 ? -9.920 -9.096 7.080 1.00 71.81 94 SER A N 1
ATOM 770 C CA . SER A 1 94 ? -10.215 -10.529 6.980 1.00 71.81 94 SER A CA 1
ATOM 771 C C . SER A 1 94 ? -11.347 -10.825 5.996 1.00 71.81 94 SER A C 1
ATOM 773 O O . SER A 1 94 ? -11.274 -11.824 5.288 1.00 71.81 94 SER A O 1
ATOM 775 N N . LEU A 1 95 ? -12.362 -9.961 5.898 1.00 67.75 95 LEU A N 1
ATOM 776 C CA . LEU A 1 95 ? -13.421 -10.086 4.888 1.00 67.75 95 LEU A CA 1
ATOM 777 C C . LEU A 1 95 ? -12.890 -9.826 3.470 1.00 67.75 95 LEU A C 1
ATOM 779 O O . LEU A 1 95 ? -13.261 -10.528 2.534 1.00 67.75 95 LEU A O 1
ATOM 783 N N . ILE A 1 96 ? -11.965 -8.873 3.313 1.00 61.31 96 ILE A N 1
ATOM 784 C CA . ILE A 1 96 ? -11.306 -8.602 2.025 1.00 61.31 96 ILE A CA 1
ATOM 785 C C . ILE A 1 96 ? -10.492 -9.820 1.571 1.00 61.31 96 ILE A C 1
ATOM 787 O O . ILE A 1 96 ? -10.529 -10.175 0.396 1.00 61.31 96 ILE A O 1
ATOM 791 N N . ILE A 1 97 ? -9.765 -10.469 2.480 1.00 56.97 97 ILE A N 1
ATOM 792 C CA . ILE A 1 97 ? -8.958 -11.657 2.167 1.00 56.97 97 ILE A CA 1
ATOM 793 C C . ILE A 1 97 ? -9.865 -12.885 1.962 1.00 56.97 97 ILE A C 1
ATOM 795 O O . ILE A 1 97 ? -9.675 -13.643 1.011 1.00 56.97 97 ILE A O 1
ATOM 799 N N . GLY A 1 98 ? -10.877 -13.066 2.814 1.00 50.28 98 GLY A N 1
ATOM 800 C CA . GLY A 1 98 ? -11.799 -14.203 2.791 1.00 50.28 98 GLY A CA 1
ATOM 801 C C . GLY A 1 98 ? -12.586 -14.334 1.487 1.00 50.28 98 GLY A C 1
ATOM 802 O O . GLY A 1 98 ? -12.634 -15.429 0.933 1.00 50.28 98 GLY A O 1
ATOM 803 N N . ASP A 1 99 ? -13.113 -13.229 0.949 1.00 51.56 99 ASP A N 1
ATOM 804 C CA . ASP A 1 99 ? -13.882 -13.251 -0.305 1.00 51.56 99 ASP A CA 1
ATOM 805 C C . ASP A 1 99 ? -12.993 -13.172 -1.563 1.00 51.56 99 ASP A C 1
ATOM 807 O O . ASP A 1 99 ? -13.301 -13.790 -2.586 1.00 51.56 99 ASP A O 1
ATOM 811 N N . ASN A 1 100 ? -11.850 -12.471 -1.511 1.00 51.66 100 ASN A N 1
ATOM 812 C CA . ASN A 1 100 ? -11.023 -12.232 -2.703 1.00 51.66 100 ASN A CA 1
ATOM 813 C C . ASN A 1 100 ? -9.871 -13.224 -2.928 1.00 51.66 100 ASN A C 1
ATOM 815 O O . ASN A 1 100 ? -9.225 -13.161 -3.977 1.00 51.66 100 ASN A O 1
ATOM 819 N N . THR A 1 101 ? -9.604 -14.158 -2.009 1.00 51.62 101 THR A N 1
ATOM 820 C CA . THR A 1 101 ? -8.600 -15.225 -2.231 1.00 51.62 101 THR A CA 1
ATOM 821 C C . THR A 1 101 ? -8.886 -16.071 -3.477 1.00 51.62 101 THR A C 1
ATOM 823 O O . THR A 1 101 ? -7.974 -16.695 -4.017 1.00 51.62 101 THR A O 1
ATOM 826 N N . THR A 1 102 ? -10.121 -16.054 -3.984 1.00 55.22 102 THR A N 1
ATOM 827 C CA . THR A 1 102 ? -10.517 -16.765 -5.207 1.00 55.22 102 THR A CA 1
ATOM 828 C C . THR A 1 102 ? -10.221 -16.005 -6.509 1.00 55.22 102 THR A C 1
ATOM 830 O O . THR A 1 102 ? -10.086 -16.645 -7.548 1.00 55.22 102 THR A O 1
ATOM 833 N N . ASN A 1 103 ? -10.043 -14.675 -6.480 1.00 70.31 103 ASN A N 1
ATOM 834 C CA . ASN A 1 103 ? -9.883 -13.827 -7.676 1.00 70.31 103 ASN A CA 1
ATOM 835 C C . ASN A 1 103 ? -8.531 -13.090 -7.720 1.00 70.31 103 ASN A C 1
ATOM 837 O O . ASN A 1 103 ? -8.457 -11.922 -8.101 1.00 70.31 103 ASN A O 1
ATOM 841 N N . ILE A 1 104 ? -7.440 -13.761 -7.341 1.00 83.94 104 ILE A N 1
ATOM 842 C CA . ILE A 1 104 ? -6.093 -13.178 -7.434 1.00 83.94 104 ILE A CA 1
ATOM 843 C C . ILE A 1 104 ? -5.637 -13.163 -8.899 1.00 83.94 104 ILE A C 1
ATOM 845 O O . ILE A 1 104 ? -5.398 -14.216 -9.499 1.00 83.94 104 ILE A O 1
ATOM 849 N N . LYS A 1 105 ? -5.438 -11.971 -9.471 1.00 87.31 105 LYS A N 1
ATOM 850 C CA . LYS A 1 105 ? -4.841 -11.812 -10.808 1.00 87.31 105 LYS A CA 1
ATOM 851 C C . LYS A 1 105 ? -3.325 -11.680 -10.697 1.00 87.31 105 LYS A C 1
ATOM 853 O O . LYS A 1 105 ? -2.810 -10.772 -10.046 1.00 87.31 105 LYS A O 1
ATOM 858 N N . ARG A 1 106 ? -2.591 -12.573 -11.368 1.00 90.12 106 ARG A N 1
ATOM 859 C CA . ARG A 1 106 ? -1.120 -12.562 -11.387 1.00 90.12 106 ARG A CA 1
ATOM 860 C C . ARG A 1 106 ? -0.576 -11.947 -12.669 1.00 90.12 106 ARG A C 1
ATOM 862 O O . ARG A 1 106 ? -0.656 -12.567 -13.725 1.00 90.12 106 ARG A O 1
ATOM 869 N N . ILE A 1 107 ? 0.022 -10.759 -12.576 1.00 88.81 107 ILE A N 1
ATOM 870 C CA . ILE A 1 107 ? 0.593 -10.037 -13.729 1.00 88.81 107 ILE A CA 1
ATOM 871 C C . ILE A 1 107 ? 1.955 -9.457 -13.352 1.00 88.81 107 ILE A C 1
ATOM 873 O O . ILE A 1 107 ? 2.077 -8.785 -12.337 1.00 88.81 107 ILE A O 1
ATOM 877 N N . LYS A 1 108 ? 3.001 -9.726 -14.151 1.00 87.56 108 LYS A N 1
ATOM 878 C CA . LYS A 1 108 ? 4.387 -9.252 -13.909 1.00 87.56 108 LYS A CA 1
ATOM 879 C C . LYS A 1 108 ? 4.856 -9.449 -12.451 1.00 87.56 108 LYS A C 1
ATOM 881 O O . LYS A 1 108 ? 5.507 -8.582 -11.867 1.00 87.56 108 LYS A O 1
ATOM 886 N N . TYR A 1 109 ? 4.522 -10.610 -11.882 1.00 90.69 109 TYR A N 1
ATOM 887 C CA . TYR A 1 109 ? 4.813 -11.011 -10.498 1.00 90.69 109 TYR A CA 1
ATOM 888 C C . TYR A 1 109 ? 4.099 -10.211 -9.396 1.00 90.69 109 TYR A C 1
ATOM 890 O O . TYR A 1 109 ? 4.437 -10.335 -8.220 1.00 90.69 109 TYR A O 1
ATOM 898 N N . HIS A 1 110 ? 3.116 -9.393 -9.756 1.00 89.88 110 HIS A N 1
ATOM 899 C CA . HIS A 1 110 ? 2.160 -8.838 -8.810 1.00 89.88 110 HIS A CA 1
ATOM 900 C C . HIS A 1 110 ? 1.046 -9.845 -8.532 1.00 89.88 110 HIS A C 1
ATOM 902 O O . HIS A 1 110 ? 0.656 -10.598 -9.425 1.00 89.88 110 HIS A O 1
ATOM 908 N N . GLU A 1 111 ? 0.509 -9.805 -7.317 1.00 90.69 111 GLU A N 1
ATOM 909 C CA . GLU A 1 111 ? -0.704 -10.521 -6.922 1.00 90.69 111 GLU A CA 1
ATOM 910 C C . GLU A 1 111 ? -1.787 -9.488 -6.626 1.00 90.69 111 GLU A C 1
ATOM 912 O O . GLU A 1 111 ? -1.820 -8.905 -5.541 1.00 90.69 111 GLU A O 1
ATOM 917 N N . PHE A 1 112 ? -2.598 -9.192 -7.640 1.00 89.31 112 PHE A N 1
ATOM 918 C CA . PHE A 1 112 ? -3.630 -8.167 -7.585 1.00 89.31 112 PHE A CA 1
ATOM 919 C C . PHE A 1 112 ? -4.932 -8.709 -7.013 1.00 89.31 112 PHE A C 1
ATOM 921 O O . PHE A 1 112 ? -5.367 -9.806 -7.372 1.00 89.31 112 PHE A O 1
ATOM 928 N N . VAL A 1 113 ? -5.537 -7.899 -6.149 1.00 86.69 113 VAL A N 1
ATOM 929 C CA 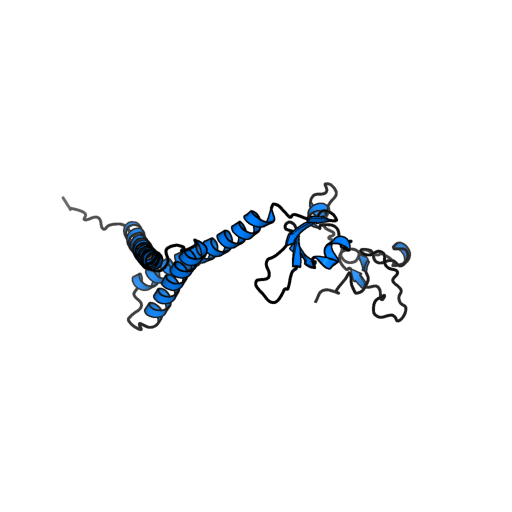. VAL A 1 113 ? -6.859 -8.123 -5.577 1.00 86.69 113 VAL A CA 1
ATOM 930 C C . VAL A 1 113 ? -7.716 -6.872 -5.732 1.00 86.69 113 VAL A C 1
ATOM 932 O O . VAL A 1 113 ? -7.262 -5.752 -5.455 1.00 86.69 113 VAL A O 1
ATOM 935 N N . MET A 1 114 ? -8.977 -7.082 -6.111 1.00 80.50 114 MET A N 1
ATOM 936 C CA . MET A 1 114 ? -9.934 -6.009 -6.309 1.00 80.50 114 MET A CA 1
ATOM 937 C C . MET A 1 114 ? -10.341 -5.406 -4.966 1.00 80.50 114 MET A C 1
ATOM 939 O O . MET A 1 114 ? -10.891 -6.088 -4.098 1.00 80.50 114 MET A O 1
ATOM 943 N N . GLN A 1 115 ? -10.097 -4.108 -4.780 1.00 73.38 115 GLN A N 1
ATOM 944 C CA . GLN A 1 115 ? -10.602 -3.409 -3.602 1.00 73.38 115 GLN A CA 1
ATOM 945 C C . GLN A 1 115 ? -12.062 -2.993 -3.813 1.00 73.38 115 GLN A C 1
ATOM 947 O O . GLN A 1 115 ? -12.410 -2.369 -4.818 1.00 73.38 115 GLN A O 1
ATOM 952 N N . SER A 1 116 ? -12.917 -3.330 -2.839 1.00 60.22 116 SER A N 1
ATOM 953 C CA . SER A 1 116 ? -14.313 -2.885 -2.801 1.00 60.22 116 SER A CA 1
ATOM 954 C C . SER A 1 116 ? -14.385 -1.356 -2.741 1.00 60.22 116 SER A C 1
ATOM 956 O O . SER A 1 116 ? -13.588 -0.716 -2.052 1.00 60.22 116 SER A O 1
ATOM 958 N N . ALA A 1 117 ? -15.343 -0.769 -3.462 1.00 57.03 117 ALA A N 1
ATOM 959 C CA . ALA A 1 117 ? -15.489 0.669 -3.699 1.00 57.03 117 ALA A CA 1
ATOM 960 C C . ALA A 1 117 ? -15.973 1.469 -2.467 1.00 57.03 117 ALA A C 1
ATOM 962 O O . ALA A 1 117 ? -16.908 2.266 -2.550 1.00 57.03 117 ALA A O 1
ATOM 963 N N . ARG A 1 118 ? -15.353 1.283 -1.298 1.00 51.91 118 ARG A N 1
ATOM 964 C CA . ARG A 1 118 ? -15.573 2.148 -0.132 1.00 51.91 118 ARG A CA 1
ATOM 965 C C . ARG A 1 118 ? -14.683 3.397 -0.273 1.00 51.91 118 ARG A C 1
ATOM 967 O O . ARG A 1 118 ? -13.579 3.439 0.258 1.00 51.91 118 ARG A O 1
ATOM 974 N N . GLY A 1 119 ? -15.139 4.400 -1.033 1.00 56.56 119 GLY A N 1
ATOM 975 C CA . GLY A 1 119 ? -14.474 5.710 -1.179 1.00 56.56 119 GLY A CA 1
ATOM 976 C C . GLY A 1 119 ? -14.477 6.281 -2.605 1.00 56.56 119 GLY A C 1
ATOM 977 O O . GLY A 1 119 ? -15.115 5.743 -3.502 1.00 56.56 119 GLY A O 1
ATOM 978 N N . THR A 1 120 ? -13.739 7.375 -2.830 1.00 53.97 120 THR A N 1
ATOM 979 C CA . THR A 1 120 ? -13.602 8.063 -4.136 1.00 53.97 120 THR A CA 1
ATOM 980 C C . THR A 1 120 ? -12.801 7.280 -5.185 1.00 53.97 120 THR A C 1
ATOM 982 O O . THR A 1 120 ? -12.780 7.675 -6.348 1.00 53.97 120 THR A O 1
ATOM 985 N N . ASN A 1 121 ? -12.137 6.185 -4.798 1.00 55.66 121 ASN A N 1
ATOM 986 C CA . ASN A 1 121 ? -11.379 5.331 -5.712 1.00 55.66 121 ASN A CA 1
ATOM 987 C C . ASN A 1 121 ? -12.266 4.209 -6.249 1.00 55.66 121 ASN A C 1
ATOM 989 O O . ASN A 1 121 ? -12.452 3.162 -5.629 1.00 55.66 121 ASN A O 1
ATOM 993 N N . VAL A 1 122 ? -12.817 4.471 -7.424 1.00 56.78 122 VAL A N 1
ATOM 994 C CA . VAL A 1 122 ? -13.757 3.611 -8.132 1.00 56.78 122 VAL A CA 1
ATOM 995 C C . VAL A 1 122 ? -12.960 2.489 -8.820 1.00 56.78 122 VAL A C 1
ATOM 997 O O . VAL A 1 122 ? -12.439 2.672 -9.913 1.00 56.78 122 VAL A O 1
ATOM 1000 N N . TYR A 1 123 ? -12.844 1.338 -8.149 1.00 60.19 123 TYR A N 1
ATOM 1001 C CA . TYR A 1 123 ? -12.322 0.059 -8.670 1.00 60.19 123 TYR A CA 1
ATOM 1002 C C . TYR A 1 123 ? -10.832 0.030 -9.066 1.00 60.19 123 TYR A C 1
ATOM 1004 O O . TYR A 1 123 ? -10.474 -0.065 -10.245 1.00 60.19 123 TYR A O 1
ATOM 1012 N N . CYS A 1 124 ? -9.953 0.032 -8.060 1.00 73.25 124 CYS A N 1
ATOM 1013 C CA . CYS A 1 124 ? -8.533 -0.269 -8.249 1.00 73.25 124 CYS A CA 1
ATOM 1014 C C . CYS A 1 124 ? -8.196 -1.676 -7.735 1.00 73.25 124 CYS A C 1
ATOM 1016 O O . CYS A 1 124 ? -8.485 -2.025 -6.590 1.00 73.25 124 CYS A O 1
ATOM 1018 N N . GLU A 1 125 ? -7.531 -2.446 -8.585 1.00 83.75 125 GLU A N 1
ATOM 1019 C CA . GLU A 1 125 ? -6.763 -3.633 -8.241 1.00 83.75 125 GLU A CA 1
ATOM 1020 C C . GLU A 1 125 ? -5.499 -3.207 -7.491 1.00 83.75 125 GLU A C 1
ATOM 1022 O O . GLU A 1 125 ? -4.791 -2.281 -7.908 1.00 83.75 125 GLU A O 1
ATOM 1027 N N . VAL A 1 126 ? -5.201 -3.867 -6.375 1.00 87.31 126 VAL A N 1
ATOM 1028 C CA . VAL A 1 126 ? -4.017 -3.564 -5.563 1.00 87.31 126 VAL A CA 1
ATOM 1029 C C . VAL A 1 126 ? -3.173 -4.814 -5.397 1.00 87.31 126 VAL A C 1
ATOM 1031 O O . VAL A 1 126 ? -3.674 -5.863 -5.003 1.00 87.31 126 VAL A O 1
ATOM 1034 N N . CYS A 1 127 ? -1.879 -4.699 -5.695 1.00 88.50 127 CYS A N 1
ATOM 1035 C CA . CYS A 1 127 ? -0.915 -5.755 -5.422 1.00 88.50 127 CYS A CA 1
ATOM 1036 C C . CYS A 1 127 ? -0.753 -5.920 -3.907 1.00 88.50 127 CYS A C 1
ATOM 1038 O O . CYS A 1 127 ? -0.277 -4.991 -3.248 1.00 88.50 127 CYS A O 1
ATOM 1040 N N . LEU A 1 128 ? -1.066 -7.098 -3.367 1.00 85.88 128 LEU A N 1
ATOM 1041 C CA . LEU A 1 128 ? -0.972 -7.379 -1.927 1.00 85.88 128 LEU A CA 1
ATOM 1042 C C . LEU A 1 128 ? 0.462 -7.319 -1.384 1.00 85.88 128 LEU A C 1
ATOM 1044 O O . LEU A 1 128 ? 0.670 -7.064 -0.204 1.00 85.88 128 LEU A O 1
ATOM 1048 N N . ILE A 1 129 ? 1.455 -7.539 -2.246 1.00 85.50 129 ILE A N 1
ATOM 1049 C CA . ILE A 1 129 ? 2.855 -7.665 -1.827 1.00 85.50 129 ILE A CA 1
ATOM 1050 C C . ILE A 1 129 ? 3.566 -6.306 -1.809 1.00 85.50 129 ILE A C 1
ATOM 1052 O O . ILE A 1 129 ? 4.411 -6.057 -0.955 1.00 85.50 129 ILE A O 1
ATOM 1056 N N . CYS A 1 130 ? 3.264 -5.427 -2.772 1.00 85.56 130 CYS A N 1
ATOM 1057 C CA . CYS A 1 130 ? 3.997 -4.168 -2.944 1.00 85.56 130 CYS A CA 1
ATOM 1058 C C . CYS A 1 130 ? 3.122 -2.910 -2.978 1.00 85.56 130 CYS A C 1
ATOM 1060 O O . CYS A 1 130 ? 3.635 -1.821 -3.230 1.00 85.56 130 CYS A O 1
ATOM 1062 N N . GLY A 1 131 ? 1.804 -3.047 -2.821 1.00 85.75 131 GLY A N 1
ATOM 1063 C CA . GLY A 1 131 ? 0.861 -1.926 -2.793 1.00 85.75 131 GLY A CA 1
ATOM 1064 C C . GLY A 1 131 ? 0.656 -1.203 -4.129 1.00 85.75 131 GLY A C 1
ATOM 1065 O O . GLY A 1 131 ? -0.003 -0.166 -4.158 1.00 85.75 131 GLY A O 1
ATOM 1066 N N . PHE A 1 132 ? 1.202 -1.717 -5.237 1.00 86.38 132 PHE A N 1
ATOM 1067 C CA . PHE A 1 132 ? 1.014 -1.121 -6.562 1.00 86.38 132 PHE A CA 1
ATOM 1068 C C . PHE A 1 132 ? -0.465 -1.167 -6.961 1.00 86.38 132 PHE A C 1
ATOM 1070 O O . PHE A 1 132 ? -1.092 -2.222 -6.861 1.00 86.38 132 PHE A O 1
ATOM 1077 N N . ARG A 1 133 ? -1.016 -0.028 -7.395 1.00 86.62 133 ARG A N 1
ATOM 1078 C CA . ARG A 1 133 ? -2.442 0.142 -7.702 1.00 86.62 133 ARG A CA 1
ATOM 1079 C C . ARG A 1 133 ? -2.648 0.324 -9.197 1.00 86.62 133 ARG A C 1
ATOM 1081 O O . ARG A 1 133 ? -1.937 1.106 -9.826 1.00 86.62 133 ARG A O 1
ATOM 1088 N N . VAL A 1 134 ? -3.647 -0.347 -9.748 1.00 86.19 134 VAL A N 1
ATOM 1089 C CA . VAL A 1 134 ? -4.021 -0.240 -11.159 1.00 86.19 134 VAL A CA 1
ATOM 1090 C C . VAL A 1 134 ? -5.530 -0.394 -11.299 1.00 86.19 134 VAL A C 1
ATOM 1092 O O . VAL A 1 134 ? -6.161 -1.076 -10.504 1.00 86.19 134 VAL A O 1
ATOM 1095 N N . HIS A 1 135 ? -6.145 0.250 -12.284 1.00 86.00 135 HIS A N 1
ATOM 1096 C CA . HIS A 1 135 ? -7.547 -0.031 -12.592 1.00 86.00 135 HIS A CA 1
ATOM 1097 C C . HIS A 1 135 ? -7.681 -1.432 -13.192 1.00 86.00 135 HIS A C 1
ATOM 1099 O O . HIS A 1 135 ? -6.804 -1.857 -13.944 1.00 86.00 135 HIS A O 1
ATOM 1105 N N . ASP A 1 136 ? -8.814 -2.095 -12.966 1.00 83.31 136 ASP A N 1
ATOM 1106 C CA . ASP A 1 136 ? -9.091 -3.420 -13.542 1.00 83.31 136 ASP A CA 1
ATOM 1107 C C . ASP A 1 136 ? -8.891 -3.448 -15.074 1.00 83.31 136 ASP A C 1
ATOM 1109 O O . ASP A 1 136 ? -8.204 -4.311 -15.610 1.00 83.31 136 ASP A O 1
ATOM 1113 N N . LYS A 1 137 ? -9.344 -2.405 -15.787 1.00 85.94 137 LYS A N 1
ATOM 1114 C CA . LYS A 1 137 ? -9.172 -2.271 -17.252 1.00 85.94 137 LYS A CA 1
ATOM 1115 C C . LYS A 1 137 ? -7.722 -2.085 -17.718 1.00 85.94 137 LYS A C 1
ATOM 1117 O O . LYS A 1 137 ? -7.432 -2.265 -18.898 1.00 85.94 137 LYS A O 1
ATOM 1122 N N . CYS A 1 138 ? -6.831 -1.649 -16.833 1.00 86.94 138 CYS A N 1
ATOM 1123 C CA . CYS A 1 138 ? -5.431 -1.352 -17.147 1.00 86.94 138 CYS A CA 1
ATOM 1124 C C . CYS A 1 138 ? -4.478 -2.447 -16.651 1.00 86.94 138 CYS A C 1
ATOM 1126 O O . CYS A 1 138 ? -3.279 -2.359 -16.916 1.00 86.94 138 CYS A O 1
ATOM 1128 N N . ILE A 1 139 ? -4.987 -3.460 -15.942 1.00 87.88 139 ILE A N 1
ATOM 1129 C CA . ILE A 1 139 ? -4.174 -4.479 -15.275 1.00 87.88 139 ILE A CA 1
ATOM 1130 C C . ILE A 1 139 ? -3.297 -5.254 -16.275 1.00 87.88 139 ILE A C 1
ATOM 1132 O O . ILE A 1 139 ? -2.109 -5.452 -16.033 1.00 87.88 139 ILE A O 1
ATOM 1136 N N . ASP A 1 140 ? -3.829 -5.567 -17.459 1.00 88.50 140 ASP A N 1
ATOM 1137 C CA . ASP A 1 140 ? -3.106 -6.294 -18.514 1.00 88.50 140 ASP A CA 1
ATOM 1138 C C . ASP A 1 140 ? -2.020 -5.450 -19.199 1.00 88.50 140 ASP A C 1
ATOM 1140 O O . ASP A 1 140 ? -1.139 -5.977 -19.878 1.00 88.50 140 ASP A O 1
ATOM 1144 N N . GLN A 1 141 ? -2.053 -4.128 -19.014 1.00 87.31 141 GLN A N 1
ATOM 1145 C CA . GLN A 1 141 ? -1.073 -3.200 -19.581 1.00 87.31 141 GLN A CA 1
ATOM 1146 C C . GLN A 1 141 ? 0.096 -2.925 -18.628 1.00 87.31 141 GLN A C 1
ATOM 1148 O O . GLN A 1 141 ? 1.021 -2.192 -18.990 1.00 87.31 141 GLN A O 1
ATOM 1153 N N . VAL A 1 142 ? 0.085 -3.507 -17.425 1.00 87.50 142 VAL A N 1
ATOM 1154 C CA . VAL A 1 142 ? 1.161 -3.344 -16.444 1.00 87.50 142 VAL A CA 1
ATOM 1155 C C . VAL A 1 142 ? 2.469 -3.893 -17.017 1.00 87.50 142 VAL A C 1
ATOM 1157 O O . VAL A 1 142 ? 2.615 -5.084 -17.289 1.00 87.50 142 VAL A O 1
ATOM 1160 N N . GLN A 1 143 ? 3.444 -3.001 -17.200 1.00 84.94 143 GLN A N 1
ATOM 1161 C CA . GLN A 1 143 ? 4.802 -3.360 -17.626 1.00 84.94 143 GLN A CA 1
ATOM 1162 C C . GLN A 1 143 ? 5.762 -3.500 -16.445 1.00 84.94 143 GLN A C 1
ATOM 1164 O O . GLN A 1 143 ? 6.675 -4.328 -16.486 1.00 84.94 143 GLN A O 1
ATOM 1169 N N . ARG A 1 144 ? 5.532 -2.716 -15.387 1.00 85.31 144 ARG A N 1
ATOM 1170 C CA . ARG A 1 144 ? 6.343 -2.717 -14.172 1.00 85.31 144 ARG A CA 1
ATOM 1171 C C . ARG A 1 144 ? 6.280 -4.083 -13.491 1.00 85.31 144 ARG A C 1
ATOM 1173 O O . ARG A 1 144 ? 5.210 -4.663 -13.355 1.00 85.31 144 ARG A O 1
ATOM 1180 N N . GLN A 1 145 ? 7.436 -4.591 -13.074 1.00 88.06 145 GLN A N 1
ATOM 1181 C CA . GLN A 1 145 ? 7.514 -5.799 -12.256 1.00 88.06 145 GLN A CA 1
ATOM 1182 C C . GLN A 1 145 ? 7.298 -5.469 -10.780 1.00 88.06 145 GLN A C 1
ATOM 1184 O O . GLN A 1 145 ? 7.670 -4.389 -10.312 1.00 88.06 145 GLN A O 1
ATOM 1189 N N . CYS A 1 146 ? 6.767 -6.434 -10.032 1.00 89.50 146 CYS A N 1
ATOM 1190 C CA . CYS A 1 146 ? 6.586 -6.288 -8.595 1.00 89.50 146 CYS A CA 1
ATOM 1191 C C . CYS A 1 146 ? 7.929 -6.063 -7.899 1.00 89.50 146 CYS A C 1
ATOM 1193 O O . CYS A 1 146 ? 8.809 -6.923 -7.939 1.00 89.50 146 CYS A O 1
ATOM 1195 N N . VAL A 1 147 ? 8.080 -4.915 -7.231 1.00 87.06 147 VAL A N 1
ATOM 1196 C CA . VAL A 1 147 ? 9.330 -4.547 -6.543 1.00 87.06 147 VAL A CA 1
ATOM 1197 C C . VAL A 1 147 ? 9.733 -5.589 -5.501 1.00 87.06 147 VAL A C 1
ATOM 1199 O O . VAL A 1 147 ? 10.915 -5.888 -5.367 1.00 87.06 147 VAL A O 1
ATOM 1202 N N . SER A 1 148 ? 8.766 -6.234 -4.848 1.00 86.06 148 SER A N 1
ATOM 1203 C CA . SER A 1 148 ? 9.041 -7.287 -3.872 1.00 86.06 148 SER A CA 1
ATOM 1204 C C . SER A 1 148 ? 9.816 -8.446 -4.501 1.00 86.06 148 SER A C 1
ATOM 1206 O O . SER A 1 148 ? 10.760 -8.944 -3.901 1.00 86.06 148 SER A O 1
ATOM 1208 N N . THR A 1 149 ? 9.528 -8.808 -5.757 1.00 85.50 149 THR A N 1
ATOM 1209 C CA . THR A 1 149 ? 10.309 -9.845 -6.457 1.00 85.50 149 THR A CA 1
ATOM 1210 C C . THR A 1 149 ? 11.731 -9.433 -6.799 1.00 85.50 149 THR A C 1
ATOM 1212 O O . THR A 1 149 ? 12.576 -10.307 -6.953 1.00 85.50 149 THR A O 1
ATOM 1215 N N . GLN A 1 150 ? 12.019 -8.134 -6.910 1.00 81.81 150 GLN A N 1
ATOM 1216 C CA . GLN A 1 150 ? 13.388 -7.661 -7.101 1.00 81.81 150 GLN A CA 1
ATOM 1217 C C . GLN A 1 150 ? 14.187 -7.754 -5.803 1.00 81.81 150 GLN A C 1
ATOM 1219 O O . GLN A 1 150 ? 15.331 -8.187 -5.846 1.00 81.81 150 GLN A O 1
ATOM 1224 N N . ILE A 1 151 ? 13.569 -7.421 -4.667 1.00 84.12 151 ILE A N 1
ATOM 1225 C CA . ILE A 1 151 ? 14.213 -7.447 -3.345 1.00 84.12 151 ILE A CA 1
ATOM 1226 C C . ILE A 1 151 ? 14.593 -8.876 -2.929 1.00 84.12 151 ILE A C 1
ATOM 1228 O O . ILE A 1 151 ? 15.628 -9.076 -2.304 1.00 84.12 151 ILE A O 1
ATOM 1232 N N . TYR A 1 152 ? 13.788 -9.880 -3.293 1.00 83.12 152 TYR A N 1
ATOM 1233 C CA . TYR A 1 152 ? 14.072 -11.283 -2.962 1.00 83.12 152 TYR A CA 1
ATOM 1234 C C . TYR A 1 152 ? 15.142 -11.945 -3.840 1.00 83.12 152 TYR A C 1
ATOM 1236 O O . TYR A 1 152 ? 15.472 -13.111 -3.611 1.00 83.12 152 TYR A O 1
ATOM 1244 N N . LYS A 1 153 ? 15.684 -11.259 -4.854 1.00 84.88 153 LYS A N 1
ATOM 1245 C CA . LYS A 1 153 ? 16.765 -11.838 -5.655 1.00 84.88 153 LYS A CA 1
ATOM 1246 C C . LYS A 1 153 ? 18.058 -11.883 -4.844 1.00 84.88 153 LYS A C 1
ATOM 1248 O O . LYS A 1 153 ? 18.382 -10.951 -4.118 1.00 84.88 153 LYS A O 1
ATOM 1253 N N . THR A 1 154 ? 18.825 -12.958 -5.003 1.00 83.69 154 THR A N 1
ATOM 1254 C CA . THR A 1 154 ? 20.097 -13.158 -4.287 1.00 83.69 154 THR A CA 1
ATOM 1255 C C . THR A 1 154 ? 21.165 -12.129 -4.651 1.00 83.69 154 THR A C 1
ATOM 1257 O O . THR A 1 154 ? 22.092 -11.913 -3.880 1.00 83.69 154 THR A O 1
ATOM 1260 N N . ASP A 1 155 ? 21.052 -11.520 -5.829 1.00 85.12 155 ASP A N 1
ATOM 1261 C CA . ASP A 1 155 ? 21.930 -10.472 -6.352 1.00 85.12 155 ASP A CA 1
ATOM 1262 C C . ASP A 1 155 ? 21.385 -9.055 -6.104 1.00 85.12 155 ASP A C 1
ATOM 1264 O O . ASP A 1 155 ? 21.950 -8.082 -6.604 1.00 85.12 155 ASP A O 1
ATOM 1268 N N . PHE A 1 156 ? 20.298 -8.909 -5.338 1.00 83.50 156 PHE A N 1
ATOM 1269 C CA . PHE A 1 156 ? 19.760 -7.596 -5.019 1.00 83.50 156 PHE A CA 1
ATOM 1270 C C . PHE A 1 156 ? 20.708 -6.829 -4.097 1.00 83.50 156 PHE A C 1
ATOM 1272 O O . PHE A 1 156 ? 20.997 -7.236 -2.971 1.00 83.50 156 PHE A O 1
ATOM 1279 N N . SER A 1 157 ? 21.134 -5.659 -4.558 1.00 82.81 157 SER A N 1
ATOM 1280 C CA . SER A 1 157 ? 21.862 -4.684 -3.758 1.00 82.81 157 SER A CA 1
ATOM 1281 C C . SER A 1 157 ? 21.163 -3.336 -3.837 1.00 82.81 157 SER A C 1
ATOM 1283 O O . SER A 1 157 ? 20.791 -2.887 -4.923 1.00 82.81 157 SER A O 1
ATOM 1285 N N . LEU A 1 158 ? 21.032 -2.658 -2.698 1.00 79.06 158 LEU A N 1
ATOM 1286 C CA . LEU A 1 158 ? 20.582 -1.271 -2.676 1.00 79.06 158 LEU A CA 1
ATOM 1287 C C . LEU A 1 158 ? 21.602 -0.393 -3.409 1.00 79.06 158 LEU A C 1
ATOM 1289 O O . LEU A 1 158 ? 22.791 -0.416 -3.088 1.00 79.06 158 LEU A O 1
ATOM 1293 N N . SER A 1 159 ? 21.133 0.397 -4.377 1.00 74.25 159 SER A N 1
ATOM 1294 C CA . SER A 1 159 ? 21.967 1.420 -5.008 1.00 74.25 159 SER A CA 1
ATOM 1295 C C . SER A 1 159 ? 22.194 2.553 -4.010 1.00 74.25 159 SER A C 1
ATOM 1297 O O . SER A 1 159 ? 21.284 3.326 -3.714 1.00 74.25 159 SER A O 1
ATOM 1299 N N . LEU A 1 160 ? 23.405 2.617 -3.456 1.00 79.75 160 LEU A N 1
ATOM 1300 C CA . LEU A 1 160 ? 23.845 3.700 -2.569 1.00 79.75 160 LEU A CA 1
ATOM 1301 C C . LEU A 1 160 ? 24.541 4.833 -3.337 1.00 79.75 160 LEU A C 1
ATOM 1303 O O . LEU A 1 160 ? 24.829 5.882 -2.766 1.00 79.75 160 LEU A O 1
ATOM 1307 N N . GLN A 1 161 ? 24.828 4.622 -4.623 1.00 73.56 161 GLN A N 1
ATOM 1308 C CA . GLN A 1 161 ? 25.407 5.638 -5.490 1.00 73.56 161 GLN A CA 1
ATOM 1309 C C . GLN A 1 161 ? 24.286 6.482 -6.087 1.00 73.56 161 GLN A C 1
ATOM 1311 O O . GLN A 1 161 ? 23.436 5.981 -6.820 1.00 73.56 161 GLN A O 1
ATOM 1316 N N . ILE A 1 162 ? 24.293 7.769 -5.756 1.00 71.94 162 ILE A N 1
ATOM 1317 C CA . ILE A 1 162 ? 23.371 8.740 -6.336 1.00 71.94 162 ILE A CA 1
ATOM 1318 C C . ILE A 1 162 ? 23.935 9.167 -7.693 1.00 71.94 162 ILE A C 1
ATOM 1320 O O . ILE A 1 162 ? 25.105 9.527 -7.799 1.00 71.94 162 ILE A O 1
ATOM 1324 N N . CYS A 1 163 ? 23.084 9.124 -8.710 1.00 69.75 163 CYS A N 1
ATOM 1325 C CA . CYS A 1 163 ? 23.329 9.536 -10.085 1.00 69.75 163 CYS A CA 1
ATOM 1326 C C . CYS A 1 163 ? 24.518 8.821 -10.746 1.00 69.75 163 CYS A C 1
ATOM 1328 O O . CYS A 1 163 ? 25.479 9.487 -11.134 1.00 69.75 163 CYS A O 1
ATOM 1330 N N . PRO A 1 164 ? 24.482 7.485 -10.923 1.00 70.56 164 PRO A N 1
ATOM 1331 C CA . PRO A 1 164 ? 25.505 6.815 -11.719 1.00 70.56 164 PRO A CA 1
ATOM 1332 C C . PRO A 1 164 ? 25.506 7.386 -13.147 1.00 70.56 164 PRO A C 1
ATOM 1334 O O . PRO A 1 164 ? 24.445 7.550 -13.756 1.00 70.56 164 PRO A O 1
ATOM 1337 N N . GLU A 1 165 ? 26.690 7.712 -13.674 1.00 73.50 165 GLU A N 1
ATOM 1338 C CA . GLU A 1 165 ? 26.835 8.307 -15.005 1.00 73.50 165 GLU A CA 1
ATOM 1339 C C . GLU A 1 165 ? 26.309 7.352 -16.080 1.00 73.50 165 GLU A C 1
ATOM 1341 O O . GLU A 1 165 ? 26.904 6.321 -16.388 1.00 73.50 165 GLU A O 1
ATOM 1346 N N . ASN A 1 166 ? 25.174 7.707 -16.669 1.00 81.75 166 ASN A N 1
ATOM 1347 C CA . ASN A 1 166 ? 24.536 6.935 -17.717 1.00 81.75 166 ASN A CA 1
ATOM 1348 C C . ASN A 1 166 ? 24.011 7.890 -18.779 1.00 81.75 166 ASN A C 1
ATOM 1350 O O . ASN A 1 166 ? 23.391 8.909 -18.481 1.00 81.75 166 ASN A O 1
ATOM 1354 N N . SER A 1 167 ? 24.265 7.563 -20.044 1.00 86.81 167 SER A N 1
ATOM 1355 C CA . SER A 1 167 ? 23.784 8.369 -21.162 1.00 86.81 167 SER A CA 1
ATOM 1356 C C . SER A 1 167 ? 22.452 7.831 -21.686 1.00 86.81 167 SER A C 1
ATOM 1358 O O . SER A 1 167 ? 22.184 6.627 -21.644 1.00 86.81 167 SER A O 1
ATOM 1360 N N . LEU A 1 168 ? 21.623 8.709 -22.254 1.00 88.38 168 LEU A N 1
ATOM 1361 C CA . LEU A 1 168 ? 20.397 8.292 -22.939 1.00 88.38 168 LEU A CA 1
ATOM 1362 C C . LEU A 1 168 ? 20.694 7.365 -24.133 1.00 88.38 168 LEU A C 1
ATOM 1364 O O . LEU A 1 168 ? 19.924 6.451 -24.437 1.00 88.38 168 LEU A O 1
ATOM 1368 N N . ARG A 1 169 ? 21.853 7.559 -24.774 1.00 88.81 169 ARG A N 1
ATOM 1369 C CA . ARG A 1 169 ? 22.339 6.703 -25.860 1.00 88.81 169 ARG A CA 1
ATOM 1370 C C . ARG A 1 169 ? 22.532 5.259 -25.398 1.00 88.81 169 ARG A C 1
ATOM 1372 O O . ARG A 1 169 ? 22.187 4.353 -26.148 1.00 88.81 169 ARG A O 1
ATOM 1379 N N . ASN A 1 170 ? 23.002 5.036 -24.167 1.00 89.75 170 ASN A N 1
ATOM 1380 C CA . ASN A 1 170 ? 23.182 3.687 -23.610 1.00 89.75 170 ASN A CA 1
ATOM 1381 C C . ASN A 1 170 ? 21.846 2.932 -23.469 1.00 89.75 170 ASN A C 1
ATOM 1383 O O . ASN A 1 170 ? 21.835 1.707 -23.427 1.00 89.75 170 ASN A O 1
ATOM 1387 N N . GLN A 1 171 ? 20.721 3.653 -23.433 1.00 91.25 171 GLN A N 1
ATOM 1388 C CA . GLN A 1 171 ? 19.363 3.100 -23.376 1.00 91.25 171 GLN A CA 1
ATOM 1389 C C . GLN A 1 171 ? 18.671 3.096 -24.747 1.00 91.25 171 GLN A C 1
ATOM 1391 O O . GLN A 1 171 ? 17.459 2.916 -24.829 1.00 91.25 171 GLN A O 1
ATOM 1396 N N . ASN A 1 172 ? 19.421 3.301 -25.837 1.00 93.19 172 ASN A N 1
ATOM 1397 C CA . ASN A 1 172 ? 18.899 3.370 -27.204 1.00 93.19 172 ASN A CA 1
ATOM 1398 C C . ASN A 1 172 ? 17.750 4.379 -27.365 1.00 93.19 172 ASN A C 1
ATOM 1400 O O . ASN A 1 172 ? 16.823 4.129 -28.134 1.00 93.19 172 ASN A O 1
ATOM 1404 N N . PHE A 1 173 ? 17.804 5.504 -26.639 1.00 92.06 173 PHE A N 1
ATOM 1405 C CA . PHE A 1 173 ? 16.754 6.531 -26.656 1.00 92.06 173 PHE A CA 1
ATOM 1406 C C . PHE A 1 173 ? 15.375 5.989 -26.250 1.00 92.06 173 PHE A C 1
ATOM 1408 O O . PHE A 1 173 ? 14.345 6.394 -26.789 1.00 92.06 173 PHE A O 1
ATOM 1415 N N . ARG A 1 174 ? 15.349 5.045 -25.303 1.00 92.50 174 ARG A N 1
ATOM 1416 C CA . ARG A 1 174 ? 14.122 4.443 -24.776 1.00 92.50 174 ARG A CA 1
ATOM 1417 C C . ARG A 1 174 ? 14.005 4.628 -23.275 1.00 92.50 174 ARG A C 1
ATOM 1419 O O . ARG A 1 174 ? 14.998 4.633 -22.556 1.00 92.50 174 ARG A O 1
ATOM 1426 N N . CYS A 1 175 ? 12.767 4.741 -22.810 1.00 90.69 175 CYS A N 1
ATOM 1427 C CA . CYS A 1 175 ? 12.448 4.715 -21.391 1.00 90.69 175 CYS A CA 1
ATOM 1428 C C . CYS A 1 175 ? 12.841 3.363 -20.783 1.00 90.69 175 CYS A C 1
ATOM 1430 O O . CYS A 1 175 ? 12.444 2.318 -21.298 1.00 90.69 175 CYS A O 1
ATOM 1432 N N . ALA A 1 176 ? 13.543 3.386 -19.652 1.00 90.56 176 ALA A N 1
ATOM 1433 C CA . ALA A 1 176 ? 13.970 2.181 -18.943 1.00 90.56 176 ALA A CA 1
ATOM 1434 C C . ALA A 1 176 ? 12.822 1.291 -18.427 1.00 90.56 176 ALA A C 1
ATOM 1436 O O . ALA A 1 176 ? 13.043 0.112 -18.170 1.00 90.56 176 ALA A O 1
ATOM 1437 N N . GLU A 1 177 ? 11.603 1.826 -18.287 1.00 87.88 177 GLU A N 1
ATOM 1438 C CA . GLU A 1 177 ? 10.446 1.073 -17.784 1.00 87.88 177 GLU A CA 1
ATOM 1439 C C . GLU A 1 177 ? 9.509 0.619 -18.910 1.00 87.88 177 GLU A C 1
ATOM 1441 O O . GLU A 1 177 ? 9.279 -0.575 -19.081 1.00 87.88 177 GLU A O 1
ATOM 1446 N N . CYS A 1 178 ? 8.974 1.548 -19.709 1.00 87.06 178 CYS A N 1
ATOM 1447 C CA . CYS A 1 178 ? 7.985 1.216 -20.742 1.00 87.06 178 CYS A CA 1
ATOM 1448 C C . CYS A 1 178 ? 8.574 1.003 -22.143 1.00 87.06 178 CYS A C 1
ATOM 1450 O O . CYS A 1 178 ? 7.825 0.715 -23.074 1.00 87.06 178 CYS A O 1
ATOM 1452 N N . LEU A 1 179 ? 9.892 1.171 -22.314 1.00 89.31 179 LEU A N 1
ATOM 1453 C CA . LEU A 1 179 ? 10.614 1.051 -23.590 1.00 89.31 179 LEU A CA 1
ATOM 1454 C C . LEU A 1 179 ? 10.149 2.012 -24.697 1.00 89.31 179 LEU A C 1
ATOM 1456 O O . LEU A 1 179 ? 10.602 1.894 -25.836 1.00 89.31 179 LEU A O 1
ATOM 1460 N N . ALA A 1 180 ? 9.277 2.974 -24.379 1.00 89.25 180 ALA A N 1
ATOM 1461 C CA . ALA A 1 180 ? 8.846 4.003 -25.314 1.00 89.25 180 ALA A CA 1
ATOM 1462 C C . ALA A 1 180 ? 10.032 4.869 -25.748 1.00 89.25 180 ALA A C 1
ATOM 1464 O O . ALA A 1 180 ? 10.912 5.168 -24.938 1.00 89.25 180 ALA A O 1
ATOM 1465 N N . ASN A 1 181 ? 10.033 5.297 -27.011 1.00 90.75 181 ASN A N 1
ATOM 1466 C CA . ASN A 1 181 ? 11.043 6.219 -27.518 1.00 90.75 181 ASN A CA 1
ATOM 1467 C C . ASN A 1 181 ? 10.932 7.568 -26.792 1.00 90.75 181 ASN A C 1
ATOM 1469 O O . ASN A 1 181 ? 9.838 8.125 -26.680 1.00 90.75 181 ASN A O 1
ATOM 1473 N N . ILE A 1 182 ? 12.069 8.077 -26.330 1.00 91.50 182 ILE A N 1
ATOM 1474 C CA . ILE A 1 182 ? 12.208 9.358 -25.639 1.00 91.50 182 ILE A CA 1
ATOM 1475 C C . ILE A 1 182 ? 13.360 10.142 -26.268 1.00 91.50 182 ILE A C 1
ATOM 1477 O O . ILE A 1 182 ? 14.406 9.580 -26.599 1.00 91.50 182 ILE A O 1
ATOM 1481 N N . SER A 1 183 ? 13.172 11.441 -26.444 1.00 88.31 183 SER A N 1
ATOM 1482 C CA . SER A 1 183 ? 14.168 12.332 -27.036 1.00 88.31 183 SER A CA 1
ATOM 1483 C C . SER A 1 183 ? 14.050 13.718 -26.421 1.00 88.31 183 SER A C 1
ATOM 1485 O O . SER A 1 183 ? 13.023 14.076 -25.853 1.00 88.31 183 SER A O 1
ATOM 1487 N N . PHE A 1 184 ? 15.114 14.508 -26.528 1.00 82.94 184 PHE A N 1
ATOM 1488 C CA . PHE A 1 184 ? 15.118 15.898 -26.068 1.00 82.94 184 PHE A CA 1
ATOM 1489 C C . PHE A 1 184 ? 14.371 16.849 -27.021 1.00 82.94 184 PHE A C 1
ATOM 1491 O O . PHE A 1 184 ? 14.536 18.061 -26.921 1.00 82.94 184 PHE A O 1
ATOM 1498 N N . ASP A 1 185 ? 13.563 16.306 -27.934 1.00 81.44 185 ASP A N 1
ATOM 1499 C CA . ASP A 1 185 ? 12.714 17.089 -28.824 1.00 81.44 185 ASP A CA 1
ATOM 1500 C C . ASP A 1 185 ? 11.474 17.579 -28.052 1.00 81.44 185 ASP A C 1
ATOM 1502 O O . ASP A 1 185 ? 11.031 16.941 -27.097 1.00 81.44 185 ASP A O 1
ATOM 1506 N N . GLU A 1 186 ? 10.905 18.716 -28.455 1.00 68.19 186 GLU A N 1
ATOM 1507 C CA . GLU A 1 186 ? 9.941 19.529 -27.684 1.00 68.19 186 GLU A CA 1
ATOM 1508 C C . GLU A 1 186 ? 8.561 18.879 -27.393 1.00 68.19 186 GLU A C 1
ATOM 1510 O O . GLU A 1 186 ? 7.642 19.542 -26.908 1.00 68.19 186 GLU A O 1
ATOM 1515 N N . GLU A 1 187 ? 8.380 17.576 -27.628 1.00 66.31 187 GLU A N 1
ATOM 1516 C CA . GLU A 1 187 ? 7.177 16.847 -27.212 1.00 66.31 187 GLU A CA 1
ATOM 1517 C C . GLU A 1 187 ? 7.187 16.593 -25.697 1.00 66.31 187 GLU A C 1
ATOM 1519 O O . GLU A 1 187 ? 7.891 15.719 -25.190 1.00 66.31 187 GLU A O 1
ATOM 1524 N N . SER A 1 188 ? 6.331 17.317 -24.974 1.00 65.19 188 SER A N 1
ATOM 1525 C CA . SER A 1 188 ? 6.230 17.328 -23.505 1.00 65.19 188 SER A CA 1
ATOM 1526 C C . SER A 1 188 ? 6.153 15.947 -22.828 1.00 65.19 188 SER A C 1
ATOM 1528 O O . SER A 1 188 ? 6.653 15.779 -21.714 1.00 65.19 188 SER A O 1
ATOM 1530 N N . ASP A 1 189 ? 5.570 14.947 -23.494 1.00 67.56 189 ASP A N 1
ATOM 1531 C CA . ASP A 1 189 ? 5.406 13.583 -22.972 1.00 67.56 189 ASP A CA 1
ATOM 1532 C C . ASP A 1 189 ? 6.620 12.664 -23.203 1.00 67.56 189 ASP A C 1
ATOM 1534 O O . ASP A 1 189 ? 6.725 11.604 -22.573 1.00 67.56 189 ASP A O 1
ATOM 1538 N N . LYS A 1 190 ? 7.544 13.050 -24.090 1.00 75.31 190 LYS A N 1
ATOM 1539 C CA . LYS A 1 190 ? 8.720 12.248 -24.471 1.00 75.31 190 LYS A CA 1
ATOM 1540 C C . LYS A 1 190 ? 10.036 12.794 -23.934 1.00 75.31 190 LYS A C 1
ATOM 1542 O O . LYS A 1 190 ? 11.061 12.146 -24.135 1.00 75.31 190 LYS A O 1
ATOM 1547 N N . ILE A 1 191 ? 9.998 13.911 -23.205 1.00 87.25 191 ILE A N 1
ATOM 1548 C CA . ILE A 1 191 ? 11.177 14.488 -22.560 1.00 87.25 191 ILE A CA 1
ATOM 1549 C C . ILE A 1 191 ? 11.736 13.486 -21.526 1.00 87.25 191 ILE A C 1
ATOM 1551 O O . ILE A 1 191 ? 11.027 13.124 -20.576 1.00 87.25 191 ILE A O 1
ATOM 1555 N N . PRO A 1 192 ? 12.996 13.036 -21.685 1.00 89.62 192 PRO A N 1
ATOM 1556 C CA . PRO A 1 192 ? 13.658 12.130 -20.762 1.00 89.62 192 PRO A CA 1
ATOM 1557 C C . PRO A 1 192 ? 13.799 12.746 -19.370 1.00 89.62 192 PRO A C 1
ATOM 1559 O O . PRO A 1 192 ? 14.254 13.878 -19.214 1.00 89.62 192 PRO A O 1
ATOM 1562 N N . ARG A 1 193 ? 13.478 11.966 -18.342 1.00 90.00 193 ARG A N 1
ATOM 1563 C CA . ARG A 1 193 ? 13.695 12.286 -16.930 1.00 90.00 193 ARG A CA 1
ATOM 1564 C C . ARG A 1 193 ? 14.760 11.358 -16.370 1.00 90.00 193 ARG A C 1
ATOM 1566 O O . ARG A 1 193 ? 14.617 10.140 -16.472 1.00 90.00 193 ARG A O 1
ATOM 1573 N N . LEU A 1 194 ? 15.820 11.932 -15.810 1.00 88.88 194 LEU A N 1
ATOM 1574 C CA . LEU A 1 194 ? 16.880 11.178 -15.149 1.00 88.88 194 LEU A CA 1
ATOM 1575 C C . LEU A 1 194 ? 16.419 10.775 -13.744 1.00 88.88 194 LEU A C 1
ATOM 1577 O O . LEU A 1 194 ? 15.907 11.606 -12.998 1.00 88.88 194 LEU A O 1
ATOM 1581 N N . CYS A 1 195 ? 16.581 9.502 -13.398 1.00 87.44 195 CYS A N 1
ATOM 1582 C CA . CYS A 1 195 ? 16.343 9.012 -12.046 1.00 87.44 195 CYS A CA 1
ATOM 1583 C C . CYS A 1 195 ? 17.637 9.066 -11.233 1.00 87.44 195 CYS A C 1
ATOM 1585 O O . CYS A 1 195 ? 18.584 8.345 -11.549 1.00 87.44 195 CYS A O 1
ATOM 1587 N N . ASP A 1 196 ? 17.642 9.824 -10.138 1.00 84.00 196 ASP A N 1
ATOM 1588 C CA . ASP A 1 196 ? 18.830 9.996 -9.293 1.00 84.00 196 ASP A CA 1
ATOM 1589 C C . ASP A 1 196 ? 19.308 8.693 -8.630 1.00 84.00 196 ASP A C 1
ATOM 1591 O O . ASP A 1 196 ? 20.467 8.568 -8.270 1.00 84.00 196 ASP A O 1
ATOM 1595 N N . TYR A 1 197 ? 18.454 7.679 -8.488 1.00 80.62 197 TYR A N 1
ATOM 1596 C CA . TYR A 1 197 ? 18.840 6.412 -7.850 1.00 80.62 197 TYR A CA 1
ATOM 1597 C C . TYR A 1 197 ? 19.421 5.382 -8.822 1.00 80.62 197 TYR A C 1
ATOM 1599 O O . TYR A 1 197 ? 20.235 4.544 -8.435 1.00 80.62 197 TYR A O 1
ATOM 1607 N N . THR A 1 198 ? 18.974 5.408 -10.079 1.00 83.19 198 THR A N 1
ATOM 1608 C CA . THR A 1 198 ? 19.344 4.394 -11.084 1.00 83.19 198 THR A CA 1
ATOM 1609 C C . THR A 1 198 ? 20.252 4.945 -12.180 1.00 83.19 198 THR A C 1
ATOM 1611 O O . THR A 1 198 ? 20.864 4.169 -12.908 1.00 83.19 198 THR A O 1
ATOM 1614 N N . GLY A 1 199 ? 20.315 6.271 -12.343 1.00 87.69 199 GLY A N 1
ATOM 1615 C CA . GLY A 1 199 ? 20.957 6.943 -13.479 1.00 87.69 199 GLY A CA 1
ATOM 1616 C C . GLY A 1 199 ? 20.290 6.651 -14.827 1.00 87.69 199 GLY A C 1
ATOM 1617 O O . GLY A 1 199 ? 20.797 7.044 -15.872 1.00 87.69 199 GLY A O 1
ATOM 1618 N N . LEU A 1 200 ? 19.160 5.940 -14.843 1.00 90.19 200 LEU A N 1
ATOM 1619 C CA . LEU A 1 200 ? 18.435 5.609 -16.063 1.00 90.19 200 LEU A CA 1
ATOM 1620 C C . LEU A 1 200 ? 17.455 6.726 -16.443 1.00 90.19 200 LEU A C 1
ATOM 1622 O O . LEU A 1 200 ? 17.053 7.539 -15.606 1.00 90.19 200 LEU A O 1
ATOM 1626 N N . PHE A 1 201 ? 17.069 6.752 -17.718 1.00 91.25 201 PHE A N 1
ATOM 1627 C CA . PHE A 1 201 ? 16.161 7.744 -18.280 1.00 91.25 201 PHE A CA 1
ATOM 1628 C C . PHE A 1 201 ? 14.756 7.156 -18.442 1.00 91.25 201 PHE A C 1
ATOM 1630 O O . PHE A 1 201 ? 14.559 6.046 -18.941 1.00 91.25 201 PHE A O 1
ATOM 1637 N N . TYR A 1 202 ? 13.753 7.933 -18.050 1.00 90.88 202 TYR A N 1
ATOM 1638 C CA . TYR A 1 202 ? 12.350 7.533 -18.049 1.00 90.88 202 TYR A CA 1
ATOM 1639 C C . TYR A 1 202 ? 11.482 8.599 -18.721 1.00 90.88 202 TYR A C 1
ATOM 1641 O O . TYR A 1 202 ? 11.842 9.771 -18.743 1.00 90.88 202 TYR A O 1
ATOM 1649 N N . CYS A 1 203 ? 10.325 8.219 -19.267 1.00 90.25 203 CYS A N 1
ATOM 1650 C CA . CYS A 1 203 ? 9.354 9.200 -19.759 1.00 90.25 203 CYS A CA 1
ATOM 1651 C C . CYS A 1 203 ? 8.580 9.856 -18.601 1.00 90.25 203 CYS A C 1
ATOM 1653 O O . CYS A 1 203 ? 8.595 9.370 -17.464 1.00 90.25 203 CYS A O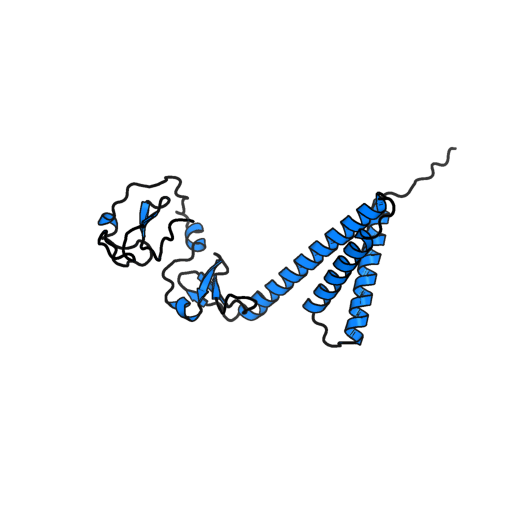 1
ATOM 1655 N N . SER A 1 204 ? 7.836 10.925 -18.901 1.00 87.25 204 SER A N 1
ATOM 1656 C CA . SER A 1 204 ? 7.015 11.653 -17.920 1.00 87.25 204 SER A CA 1
ATOM 1657 C C . SER A 1 204 ? 5.949 10.795 -17.230 1.00 87.25 204 SER A C 1
ATOM 1659 O O . SER A 1 204 ? 5.546 11.101 -16.108 1.00 87.25 204 SER A O 1
ATOM 1661 N N . ARG A 1 205 ? 5.519 9.705 -17.877 1.00 84.00 205 ARG A N 1
ATOM 1662 C CA . ARG A 1 205 ? 4.515 8.768 -17.351 1.00 84.00 205 ARG A CA 1
ATOM 1663 C C . ARG A 1 205 ? 5.096 7.756 -16.366 1.00 84.00 205 ARG A C 1
ATOM 1665 O O . ARG A 1 205 ? 4.385 7.345 -15.456 1.00 84.00 205 ARG A O 1
ATOM 1672 N N . CYS A 1 206 ? 6.358 7.373 -16.549 1.00 85.12 206 CYS A N 1
ATOM 1673 C CA . CYS A 1 206 ? 7.045 6.363 -15.740 1.00 85.12 206 CYS A CA 1
ATOM 1674 C C . CYS A 1 206 ? 7.809 6.972 -14.558 1.00 85.12 206 CYS A C 1
ATOM 1676 O O . CYS A 1 206 ? 7.927 6.351 -13.507 1.00 85.12 206 CYS A O 1
ATOM 1678 N N . HIS A 1 207 ? 8.295 8.208 -14.698 1.00 87.19 207 HIS A N 1
ATOM 1679 C CA . HIS A 1 207 ? 9.024 8.898 -13.638 1.00 87.19 207 HIS A CA 1
ATOM 1680 C C . HIS A 1 207 ? 8.394 10.250 -13.331 1.00 87.19 207 HIS A C 1
ATOM 1682 O O . HIS A 1 207 ? 8.475 11.195 -14.116 1.00 87.19 207 HIS A O 1
ATOM 1688 N N . TRP A 1 208 ? 7.780 10.376 -12.157 1.00 82.69 208 TRP A N 1
ATOM 1689 C CA . TRP A 1 208 ? 7.013 11.571 -11.796 1.00 82.69 208 TRP A CA 1
ATOM 1690 C C . TRP A 1 208 ? 7.846 12.727 -11.230 1.00 82.69 208 TRP A C 1
ATOM 1692 O O . TRP A 1 208 ? 7.257 13.757 -10.926 1.00 82.69 208 TRP A O 1
ATOM 1702 N N . ASN A 1 209 ? 9.184 12.610 -11.191 1.00 71.88 209 ASN A N 1
ATOM 1703 C CA . ASN A 1 209 ? 10.102 13.592 -10.585 1.00 71.88 209 ASN A CA 1
ATOM 1704 C C . ASN A 1 209 ? 9.651 13.952 -9.169 1.00 71.88 209 ASN A C 1
ATOM 1706 O O . ASN A 1 209 ? 9.112 15.039 -8.985 1.00 71.88 209 ASN A O 1
ATOM 1710 N N . GLY A 1 210 ? 9.823 13.000 -8.237 1.00 58.69 210 GLY A N 1
ATOM 1711 C CA . GLY A 1 210 ? 9.354 13.046 -6.846 1.00 58.69 210 GLY A CA 1
ATOM 1712 C C . GLY A 1 210 ? 8.932 14.437 -6.373 1.00 58.69 210 GLY A C 1
ATOM 1713 O O . GLY A 1 210 ? 9.780 15.298 -6.157 1.00 58.69 210 GLY A O 1
ATOM 1714 N N . LYS A 1 211 ? 7.617 14.645 -6.271 1.00 42.12 211 LYS A N 1
ATOM 1715 C CA . LYS A 1 211 ? 7.055 15.703 -5.434 1.00 42.12 211 LYS A CA 1
ATOM 1716 C C . LYS A 1 211 ? 6.843 15.153 -4.037 1.00 42.12 211 LYS A C 1
ATOM 1718 O O . LYS A 1 211 ? 6.436 13.971 -3.955 1.00 42.12 211 LYS A O 1
#

pLDDT: mean 78.47, std 14.8, range [30.78, 93.19]

InterPro domains:
  IPR046349 C1-like domain superfamily [SSF57889] (101-147)
  IPR051366 Differentially Expressed in FDCP 8 Homolog [PTHR12326] (126-209)